Protein AF-G0S841-F1 (afdb_monomer)

Secondary structure (DSSP, 8-state):
-BTTSEEEEEEE-S--TT-EEEEEEEES-SS--TT---EEEEEEESS-S-TT-SS---S-TTPEEEEEEEEE--TTSPPEEEEEEEEEEESSSS---EEEEEEEEEBSS---HHHHHTSPBPP--SSGGGTT-BPPTTPEE--SS--S-EEE--STT--EE--B-SS--SSPPPP---------------PPPPP-----

Solvent-accessible surface area (backbone atoms only — not comparable to full-atom values): 11547 Å² total; per-residue (Å²): 85,52,44,67,41,70,36,47,48,67,51,66,36,16,89,34,29,34,5,4,15,30,39,38,24,37,25,68,48,75,82,69,55,99,81,54,70,38,25,33,53,27,22,34,32,24,26,31,74,27,67,86,37,92,38,56,57,74,85,50,67,77,36,69,45,89,45,70,44,78,45,45,46,63,57,49,35,58,54,43,64,28,28,39,33,44,34,37,40,44,10,44,70,71,68,46,63,47,76,50,76,44,82,44,47,35,40,73,72,64,47,34,72,67,53,50,68,70,35,33,65,55,88,52,39,49,44,86,86,17,72,61,21,32,68,59,72,66,26,18,42,46,62,71,61,43,55,96,36,70,49,71,52,80,59,95,89,58,43,78,37,67,62,53,47,81,56,81,78,95,66,83,77,77,92,79,86,90,87,85,83,90,84,88,75,70,81,62,81,87,74,84,81,79,82,81,82,78,84,129

Foldseek 3Di:
DEAPAKAKDWDFAFFCQQPAKKFKWKFADVVDDPPTWTFTQEIEFAQPPHRGDPGTHDDDGGHTRPDMDITGHHPQADWAKMKIKMWGQHQADQGDIDIDIDIDTYDDDHHDPVVRVPGDTDQDEPDPVNQQWTDDHNAHEDEQRRGDHYHYRDDPSHHHDHIDHPDDDPDHDDDDDDDDDDDDDDYDDDDDDDDDDDDD

Structure (mmCIF, N/CA/C/O backbone):
da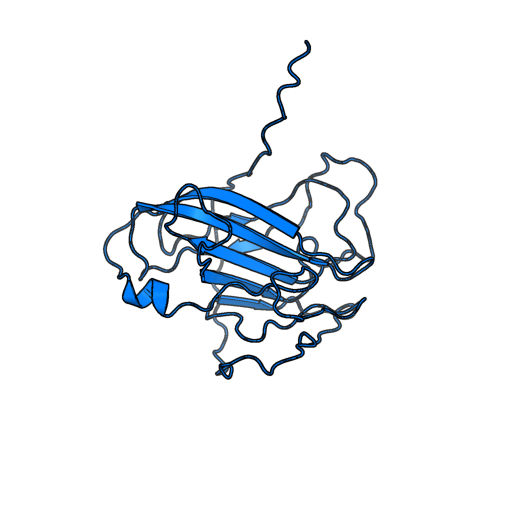ta_AF-G0S841-F1
#
_entry.id   AF-G0S841-F1
#
loop_
_atom_site.group_PDB
_atom_site.id
_atom_site.type_symbol
_atom_site.label_atom_id
_atom_site.label_alt_id
_atom_site.label_comp_id
_atom_site.label_asym_id
_atom_site.label_entity_id
_atom_site.label_seq_id
_atom_site.pdbx_PDB_ins_code
_atom_site.Cartn_x
_atom_site.Cartn_y
_atom_site.Cartn_z
_atom_site.occupancy
_atom_site.B_iso_or_equiv
_atom_site.auth_seq_id
_atom_site.auth_comp_id
_atom_site.auth_asym_id
_atom_site.auth_atom_id
_atom_site.pdbx_PDB_model_num
ATOM 1 N N . MET A 1 1 ? -16.468 8.598 3.953 1.00 95.81 1 MET A N 1
ATOM 2 C CA . MET A 1 1 ? -16.178 7.300 3.289 1.00 95.81 1 MET A CA 1
ATOM 3 C C . MET A 1 1 ? -16.983 6.216 3.978 1.00 95.81 1 MET A C 1
ATOM 5 O O . MET A 1 1 ? -16.705 5.878 5.125 1.00 95.81 1 MET A O 1
ATOM 9 N N . GLN A 1 2 ? -17.984 5.679 3.282 1.00 97.81 2 GLN A N 1
ATOM 10 C CA . GLN A 1 2 ? -18.893 4.680 3.837 1.00 97.81 2 GLN A CA 1
ATOM 11 C C . GLN A 1 2 ? -18.209 3.312 3.974 1.00 97.81 2 GLN A C 1
ATOM 13 O O . GLN A 1 2 ? -17.673 2.772 3.001 1.00 97.81 2 GLN A O 1
ATOM 18 N N . LYS A 1 3 ? -18.277 2.719 5.171 1.00 97.88 3 LYS A N 1
ATOM 19 C CA . LYS A 1 3 ? -17.830 1.339 5.424 1.00 97.88 3 LYS A CA 1
ATOM 20 C C . LYS A 1 3 ? -18.468 0.334 4.459 1.00 97.88 3 LYS A C 1
ATOM 22 O O . LYS A 1 3 ? -19.635 0.463 4.092 1.00 97.88 3 LYS A O 1
ATOM 27 N N . GLY A 1 4 ? -17.699 -0.672 4.045 1.00 96.81 4 GLY A N 1
ATOM 28 C CA . GLY A 1 4 ? -18.122 -1.756 3.148 1.00 96.81 4 GLY A CA 1
ATOM 29 C C . GLY A 1 4 ? -18.389 -1.343 1.697 1.00 96.81 4 GLY A C 1
ATOM 30 O O . GLY A 1 4 ? -18.570 -2.209 0.840 1.00 96.81 4 GLY A O 1
ATOM 31 N N . THR A 1 5 ? -18.383 -0.042 1.397 1.00 97.81 5 THR A N 1
ATOM 32 C CA . THR A 1 5 ? -18.648 0.469 0.051 1.00 97.81 5 THR A CA 1
ATOM 33 C C . THR A 1 5 ? -17.341 0.583 -0.733 1.00 97.81 5 THR A C 1
ATOM 35 O O . THR A 1 5 ? -16.384 1.159 -0.207 1.00 97.81 5 THR A O 1
ATOM 38 N N . PRO A 1 6 ? -17.297 0.081 -1.980 1.00 97.81 6 PRO A N 1
ATOM 39 C CA . PRO A 1 6 ? -16.198 0.310 -2.913 1.00 97.81 6 PRO A CA 1
ATOM 40 C C . PRO A 1 6 ? -15.733 1.766 -2.981 1.00 97.81 6 PRO A C 1
ATOM 42 O O . PRO A 1 6 ? -16.546 2.672 -3.162 1.00 97.81 6 PRO A O 1
ATOM 45 N N . GLN A 1 7 ? -14.428 1.981 -2.855 1.00 97.69 7 GLN A N 1
ATOM 46 C CA . GLN A 1 7 ? -13.750 3.257 -3.062 1.00 97.69 7 GLN A CA 1
ATOM 47 C C . GLN A 1 7 ? -12.731 3.096 -4.187 1.00 97.69 7 GLN A C 1
ATOM 49 O O . GLN A 1 7 ? -12.014 2.097 -4.231 1.00 97.69 7 GLN A O 1
ATOM 54 N N . ILE A 1 8 ? -12.644 4.093 -5.067 1.00 97.31 8 ILE A N 1
ATOM 55 C CA . ILE A 1 8 ? -11.704 4.082 -6.190 1.00 97.31 8 ILE A CA 1
ATOM 56 C C . ILE A 1 8 ? -10.387 4.745 -5.789 1.00 97.31 8 ILE A C 1
ATOM 58 O O . ILE A 1 8 ? -10.364 5.878 -5.304 1.00 97.31 8 ILE A O 1
ATOM 62 N N . LEU A 1 9 ? -9.289 4.041 -6.040 1.00 96.75 9 LEU A N 1
ATOM 63 C CA . LEU A 1 9 ? -7.923 4.533 -5.977 1.00 96.75 9 LEU A CA 1
ATOM 64 C C . LEU A 1 9 ? -7.407 4.731 -7.408 1.00 96.75 9 LEU A C 1
ATOM 66 O O . LEU A 1 9 ? -7.312 3.778 -8.180 1.00 96.75 9 LEU A O 1
ATOM 70 N N . ALA A 1 10 ? -7.069 5.974 -7.746 1.00 95.62 10 ALA A N 1
ATOM 71 C CA . ALA A 1 10 ? -6.608 6.374 -9.071 1.00 95.62 10 ALA A CA 1
ATOM 72 C C . ALA A 1 10 ? -5.415 7.331 -8.968 1.00 95.62 10 ALA A C 1
ATOM 74 O O . ALA A 1 10 ? -5.258 8.050 -7.975 1.00 95.62 10 ALA A O 1
ATOM 75 N N . PHE A 1 11 ? -4.589 7.361 -10.015 1.00 94.75 11 PHE A N 1
ATOM 76 C CA . PHE A 1 11 ? -3.314 8.075 -10.014 1.00 94.75 11 PHE A CA 1
ATOM 77 C C . PHE A 1 11 ? -3.176 9.013 -11.213 1.00 94.75 11 PHE A C 1
ATOM 79 O O . PHE A 1 11 ? -3.675 8.751 -12.305 1.00 94.75 11 PHE A O 1
ATOM 86 N N . THR A 1 12 ? -2.431 10.096 -11.014 1.00 93.38 12 THR A N 1
ATOM 87 C CA . THR A 1 12 ? -1.964 10.982 -12.085 1.00 93.38 12 THR A CA 1
ATOM 88 C C . THR A 1 12 ? -0.445 11.040 -12.061 1.00 93.38 12 THR A C 1
ATOM 90 O O . THR A 1 12 ? 0.142 11.101 -10.980 1.00 93.38 12 THR A O 1
ATOM 93 N N . GLY A 1 13 ? 0.178 11.067 -13.233 1.00 90.19 13 GLY A N 1
ATOM 94 C CA . GLY A 1 13 ? 1.627 11.076 -13.397 1.00 90.19 13 GLY A CA 1
ATOM 95 C C . GLY A 1 13 ? 2.125 9.910 -14.244 1.00 90.19 13 GLY A C 1
ATOM 96 O O . GLY A 1 13 ? 1.381 8.997 -14.593 1.00 90.19 13 GLY A O 1
ATOM 97 N N . THR A 1 14 ? 3.409 9.958 -14.589 1.00 89.12 14 THR A N 1
ATOM 98 C CA . THR A 1 14 ? 4.009 9.043 -15.576 1.00 89.12 14 THR A CA 1
ATOM 99 C C . THR A 1 14 ? 5.051 8.107 -14.990 1.00 89.12 14 THR A C 1
ATOM 101 O O . THR A 1 14 ? 5.312 7.044 -15.554 1.00 89.12 14 THR A O 1
ATOM 104 N N . ALA A 1 15 ? 5.654 8.472 -13.860 1.00 92.81 15 ALA A N 1
ATOM 105 C CA . ALA A 1 15 ? 6.685 7.684 -13.203 1.00 92.81 15 ALA A CA 1
ATOM 106 C C . ALA A 1 15 ? 6.064 6.506 -12.438 1.00 92.81 15 ALA A C 1
ATOM 108 O O . ALA A 1 15 ? 5.920 6.549 -11.221 1.00 92.81 15 ALA A O 1
ATOM 109 N N . VAL A 1 16 ? 5.656 5.464 -13.166 1.00 95.44 16 VAL A N 1
ATOM 110 C CA . VAL A 1 16 ? 5.042 4.255 -12.592 1.00 95.44 16 VAL A CA 1
ATOM 111 C C . VAL A 1 16 ? 6.042 3.126 -12.382 1.00 95.44 16 VAL A C 1
ATOM 113 O O . VAL A 1 16 ? 5.659 2.095 -11.853 1.00 95.44 16 VAL A O 1
ATOM 116 N N . HIS A 1 17 ? 7.299 3.281 -12.813 1.00 95.81 17 HIS A N 1
ATOM 117 C CA . HIS A 1 17 ? 8.401 2.353 -12.533 1.00 95.81 17 HIS A CA 1
ATOM 118 C C . HIS A 1 17 ? 8.091 0.873 -12.841 1.00 95.81 17 HIS A C 1
ATOM 120 O O . HIS A 1 17 ? 8.521 -0.031 -12.124 1.00 95.81 17 HIS A O 1
ATOM 126 N N . GLY A 1 18 ? 7.342 0.623 -13.922 1.00 95.06 18 GLY A N 1
ATOM 127 C CA . GLY A 1 18 ? 6.905 -0.722 -14.311 1.00 95.06 18 GLY A CA 1
ATOM 128 C C . GLY A 1 18 ? 5.908 -1.375 -13.340 1.00 95.06 18 GLY A C 1
ATOM 129 O O . GLY A 1 18 ? 5.773 -2.597 -13.318 1.00 95.06 18 GLY A O 1
ATOM 130 N N . GLY A 1 19 ? 5.256 -0.575 -12.498 1.00 96.44 19 GLY A N 1
ATOM 131 C CA . GLY A 1 19 ? 4.398 -1.022 -11.411 1.00 96.44 19 GLY A CA 1
ATOM 132 C C . GLY A 1 19 ? 5.185 -1.323 -10.134 1.00 96.44 19 GLY A C 1
ATOM 133 O O . GLY A 1 19 ? 6.071 -0.574 -9.715 1.00 96.44 19 GLY A O 1
ATOM 134 N N . GLY A 1 20 ? 4.837 -2.426 -9.484 1.00 97.81 20 GLY A N 1
ATOM 135 C CA . GLY A 1 20 ? 5.260 -2.754 -8.129 1.00 97.81 20 GLY A CA 1
ATOM 136 C C . GLY A 1 20 ? 4.062 -3.144 -7.280 1.00 97.81 20 GLY A C 1
ATOM 137 O O . GLY A 1 20 ? 3.051 -3.620 -7.794 1.00 97.81 20 GLY A O 1
ATOM 138 N N . SER A 1 21 ? 4.180 -2.987 -5.966 1.00 98.69 21 SER A N 1
ATOM 139 C CA . SER A 1 21 ? 3.126 -3.372 -5.018 1.00 98.69 21 SER A CA 1
ATOM 140 C C . SER A 1 21 ? 2.789 -2.225 -4.084 1.00 98.69 21 SER A C 1
ATOM 142 O O . SER A 1 21 ? 3.670 -1.440 -3.724 1.00 98.69 21 SER A O 1
ATOM 144 N N . CYS A 1 22 ? 1.513 -2.116 -3.731 1.00 98.69 22 CYS A N 1
ATOM 145 C CA . CYS A 1 22 ? 0.985 -1.031 -2.921 1.00 98.69 22 CYS A CA 1
ATOM 146 C C . CYS A 1 22 ? 0.200 -1.542 -1.717 1.00 98.69 22 CYS A C 1
ATOM 148 O O . CYS A 1 22 ? -0.392 -2.620 -1.768 1.00 98.69 22 CYS A O 1
ATOM 150 N N . GLN A 1 23 ? 0.107 -0.716 -0.677 1.00 98.88 23 GLN A N 1
ATOM 151 C CA . GLN A 1 23 ? -0.883 -0.885 0.383 1.00 98.88 23 GLN A CA 1
ATOM 152 C C . GLN A 1 23 ? -1.736 0.371 0.513 1.00 98.88 23 GLN A C 1
ATOM 154 O O . GLN A 1 23 ? -1.273 1.495 0.311 1.00 98.88 23 GLN A O 1
ATOM 159 N N . VAL A 1 24 ? -2.996 0.156 0.873 1.00 98.88 24 VAL A N 1
ATOM 160 C CA . VAL A 1 24 ? -3.866 1.175 1.442 1.00 98.88 24 VAL A CA 1
ATOM 161 C C . VAL A 1 24 ? -3.969 0.880 2.928 1.00 98.88 24 VAL A C 1
ATOM 163 O O . VAL A 1 24 ? -4.403 -0.201 3.334 1.00 98.88 24 VAL A O 1
ATOM 166 N N . SER A 1 25 ? -3.573 1.857 3.730 1.00 98.88 25 SER A N 1
ATOM 167 C CA . SER A 1 25 ? -3.546 1.761 5.184 1.00 98.88 25 SER A CA 1
ATOM 168 C C . SER A 1 25 ? -4.256 2.951 5.809 1.00 98.88 25 SER A C 1
ATOM 170 O O . SER A 1 25 ? -4.386 4.003 5.186 1.00 98.88 25 SER A O 1
ATOM 172 N N . ILE A 1 26 ? -4.693 2.813 7.053 1.00 98.56 26 ILE A N 1
ATOM 173 C CA . ILE A 1 26 ? -5.356 3.887 7.794 1.00 98.56 26 ILE A CA 1
ATOM 174 C C . ILE A 1 26 ? -4.750 4.078 9.182 1.00 98.56 26 ILE A C 1
ATOM 176 O O . ILE A 1 26 ? -4.205 3.154 9.776 1.00 98.56 26 ILE A O 1
ATOM 180 N N . THR A 1 27 ? -4.887 5.279 9.724 1.00 98.62 27 THR A N 1
ATOM 181 C CA . THR A 1 27 ? -4.656 5.573 11.139 1.00 98.62 27 THR A CA 1
ATOM 182 C C . THR A 1 27 ? -5.710 6.558 11.627 1.00 98.62 27 THR A C 1
ATOM 184 O O . THR A 1 27 ? -6.141 7.420 10.862 1.00 98.62 27 THR A O 1
ATOM 187 N N . TYR A 1 28 ? -6.134 6.447 12.885 1.00 98.12 28 TYR A N 1
ATOM 188 C CA . TYR A 1 28 ? -7.013 7.447 13.504 1.00 98.12 28 TYR A CA 1
ATOM 189 C C . TYR A 1 28 ? -6.233 8.653 14.053 1.00 98.12 28 TYR A C 1
ATOM 191 O O . TYR A 1 28 ? -6.842 9.645 14.449 1.00 98.12 28 TYR A O 1
ATOM 199 N N . ASP A 1 29 ? -4.894 8.621 14.009 1.00 97.44 29 ASP A N 1
ATOM 200 C CA . ASP A 1 29 ? -4.070 9.796 14.285 1.00 97.44 29 ASP A CA 1
ATOM 201 C C . ASP A 1 29 ? -4.278 10.849 13.186 1.00 97.44 29 ASP A C 1
ATOM 203 O O . ASP A 1 29 ? -4.001 10.628 12.000 1.00 97.44 29 ASP A O 1
ATOM 207 N N . ASN A 1 30 ? -4.777 12.020 13.580 1.00 91.25 30 ASN A N 1
ATOM 208 C CA . ASN A 1 30 ? -5.090 13.098 12.653 1.00 91.25 30 ASN A CA 1
ATOM 209 C C . ASN A 1 30 ? -4.713 14.471 13.250 1.00 91.25 30 ASN A C 1
ATOM 211 O O . ASN A 1 30 ? -5.435 14.969 14.117 1.00 91.25 30 ASN A O 1
ATOM 215 N N . PRO A 1 31 ? -3.611 15.108 12.797 1.00 93.69 31 PRO A N 1
ATOM 216 C CA . PRO A 1 31 ? -2.683 14.637 11.761 1.00 93.69 31 PRO A CA 1
ATOM 217 C C . PRO A 1 31 ? -1.769 13.492 12.248 1.00 93.69 31 PRO A C 1
ATOM 219 O O . PRO A 1 31 ? -1.453 13.433 13.438 1.00 93.69 31 PRO A O 1
ATOM 222 N N . PRO A 1 32 ? -1.292 12.612 11.346 1.00 96.62 32 PRO A N 1
ATOM 223 C CA . PRO A 1 32 ? -0.368 11.544 11.707 1.00 96.62 32 PRO A CA 1
ATOM 224 C C . PRO A 1 32 ? 1.036 12.084 12.003 1.00 96.62 32 PRO A C 1
ATOM 226 O O . PRO A 1 32 ? 1.453 13.135 11.510 1.00 96.62 32 PRO A O 1
ATOM 229 N N . THR A 1 33 ? 1.797 11.313 12.770 1.00 95.62 33 THR A N 1
ATOM 230 C CA . THR A 1 33 ? 3.185 11.584 13.159 1.00 95.62 33 THR A CA 1
ATOM 231 C C . THR A 1 33 ? 4.105 10.445 12.712 1.00 95.62 33 THR A C 1
ATOM 233 O O . THR A 1 33 ? 3.646 9.395 12.268 1.00 95.62 33 THR A O 1
ATOM 236 N N . ALA A 1 34 ? 5.422 10.612 12.869 1.00 91.06 34 ALA A N 1
ATOM 237 C CA . ALA A 1 34 ? 6.396 9.562 12.550 1.00 91.06 34 ALA A CA 1
ATOM 238 C C . ALA A 1 34 ? 6.243 8.286 13.407 1.00 91.06 34 ALA A C 1
ATOM 240 O O . ALA A 1 34 ? 6.790 7.246 13.053 1.00 91.06 34 ALA A O 1
ATOM 241 N N . THR A 1 35 ? 5.524 8.364 14.530 1.00 92.94 35 THR A N 1
ATOM 242 C CA . THR A 1 35 ? 5.240 7.229 15.422 1.00 92.94 35 THR A CA 1
ATOM 243 C C . THR A 1 35 ? 3.836 6.663 15.244 1.00 92.94 35 THR A C 1
ATOM 245 O O . THR A 1 35 ? 3.509 5.661 15.881 1.00 92.94 35 THR A O 1
ATOM 248 N N . SER A 1 36 ? 3.006 7.290 14.405 1.00 96.50 36 SER A N 1
ATOM 249 C CA . SER A 1 36 ? 1.649 6.828 14.139 1.00 96.50 36 SER A CA 1
ATOM 250 C C . SER A 1 36 ? 1.660 5.433 13.538 1.00 96.50 36 SER A C 1
ATOM 252 O O . SER A 1 36 ? 2.469 5.107 12.666 1.00 96.50 36 SER A O 1
ATOM 254 N N . LYS A 1 37 ? 0.734 4.603 14.010 1.00 96.12 37 LYS A N 1
ATOM 255 C CA . LYS A 1 37 ? 0.551 3.248 13.502 1.00 96.12 37 LYS A CA 1
ATOM 256 C C . LYS A 1 37 ? -0.488 3.273 12.397 1.00 96.12 37 LYS A C 1
ATOM 258 O O . LYS A 1 37 ? -1.647 3.615 12.628 1.00 96.12 37 LYS A O 1
ATOM 263 N N . PHE A 1 38 ? -0.028 2.949 11.195 1.00 98.56 38 PHE A N 1
ATOM 264 C CA . PHE A 1 38 ? -0.874 2.744 10.032 1.00 98.56 38 PHE A CA 1
ATOM 265 C C . PHE A 1 38 ? -1.195 1.262 9.916 1.00 98.56 38 PHE A C 1
ATOM 267 O O . PHE A 1 38 ? -0.294 0.429 9.994 1.00 98.56 38 PHE A O 1
ATOM 274 N N . LYS A 1 39 ? -2.473 0.958 9.724 1.00 98.75 39 LYS A N 1
ATOM 275 C CA . LYS A 1 39 ? -3.022 -0.390 9.665 1.00 98.75 39 LYS A CA 1
ATOM 276 C C . LYS A 1 39 ? -3.529 -0.710 8.268 1.00 98.75 39 LYS A C 1
ATOM 278 O O . LYS A 1 39 ? -4.274 0.090 7.702 1.00 98.75 39 LYS A O 1
ATOM 283 N N . VAL A 1 40 ? -3.119 -1.845 7.712 1.00 98.88 40 VAL A N 1
ATOM 284 C CA . VAL A 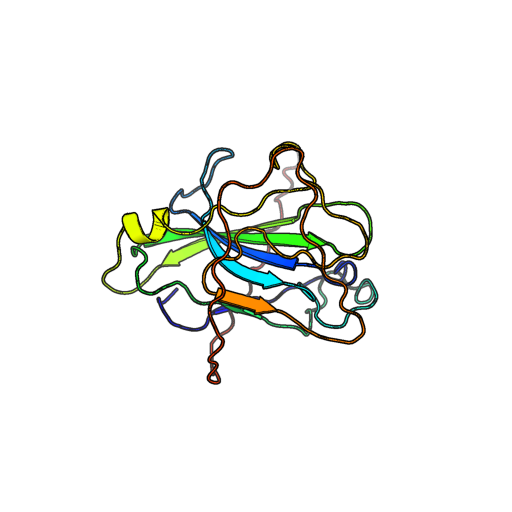1 40 ? -3.427 -2.248 6.332 1.00 98.88 40 VAL A CA 1
ATOM 285 C C . VAL A 1 40 ? -4.900 -2.618 6.210 1.00 98.88 40 VAL A C 1
ATOM 287 O O . VAL A 1 40 ? -5.396 -3.460 6.954 1.00 98.88 40 VAL A O 1
ATOM 290 N N . ILE A 1 41 ? -5.589 -2.027 5.234 1.00 98.81 41 ILE A N 1
ATOM 291 C CA . ILE A 1 41 ? -6.971 -2.390 4.878 1.00 98.81 41 ILE A CA 1
ATOM 292 C C . ILE A 1 41 ? -7.086 -3.007 3.485 1.00 98.81 41 ILE A C 1
ATOM 294 O O . ILE A 1 41 ? -8.090 -3.654 3.194 1.00 98.81 41 ILE A O 1
ATOM 298 N N . HIS A 1 42 ? -6.084 -2.813 2.623 1.00 98.88 42 HIS A N 1
ATOM 299 C CA . HIS A 1 42 ? -6.024 -3.433 1.305 1.00 98.88 42 HIS A CA 1
ATOM 300 C C . HIS A 1 42 ? -4.581 -3.500 0.796 1.00 98.88 42 HIS A C 1
ATOM 302 O O . HIS A 1 42 ? -3.837 -2.526 0.917 1.00 98.88 42 HIS A O 1
ATOM 308 N N . SER A 1 43 ? -4.198 -4.623 0.193 1.00 98.88 43 SER A N 1
ATOM 309 C CA . SER A 1 43 ? -2.895 -4.809 -0.451 1.00 98.88 43 SER A CA 1
ATOM 310 C C . SER A 1 43 ? -3.072 -5.116 -1.936 1.00 98.88 43 SER A C 1
ATOM 312 O O . SER A 1 43 ? -3.838 -6.004 -2.297 1.00 98.88 43 SER A O 1
ATOM 314 N N . ILE A 1 44 ? -2.316 -4.427 -2.790 1.00 98.75 44 ILE A N 1
ATOM 315 C CA . ILE A 1 44 ? -2.244 -4.690 -4.231 1.00 98.75 44 ILE A CA 1
ATOM 316 C C . ILE A 1 44 ? -0.849 -5.239 -4.523 1.00 98.75 44 ILE A C 1
ATOM 318 O O . ILE A 1 44 ? 0.142 -4.507 -4.481 1.00 98.75 44 ILE A O 1
ATOM 322 N N . GLN A 1 45 ? -0.762 -6.538 -4.782 1.00 98.56 45 GLN A N 1
ATOM 323 C CA . GLN A 1 45 ? 0.489 -7.240 -5.042 1.00 98.56 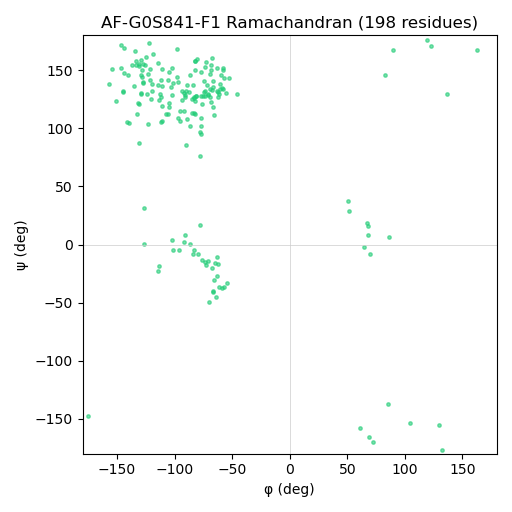45 GLN A CA 1
ATOM 324 C C . GLN A 1 45 ? 0.699 -7.373 -6.545 1.00 98.56 45 GLN A C 1
ATOM 326 O O . GLN A 1 45 ? 0.033 -8.154 -7.229 1.00 98.56 45 GLN A O 1
ATOM 331 N N . GLY A 1 46 ? 1.671 -6.614 -7.034 1.00 97.44 46 GLY A N 1
ATOM 332 C CA . GLY A 1 46 ? 2.016 -6.509 -8.440 1.00 97.44 46 GLY A CA 1
ATOM 333 C C . GLY A 1 46 ? 1.140 -5.535 -9.215 1.00 97.44 46 GLY A C 1
ATOM 334 O O . GLY A 1 46 ? -0.053 -5.390 -8.977 1.00 97.44 46 GLY A O 1
ATOM 335 N N . GLY A 1 47 ? 1.753 -4.867 -10.194 1.00 95.88 47 GLY A N 1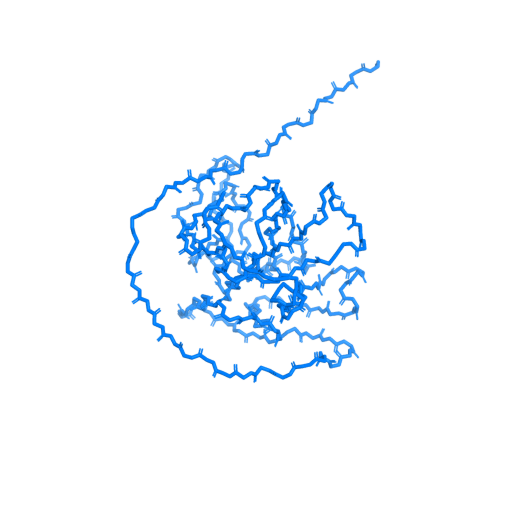
ATOM 336 C CA . GLY A 1 47 ? 1.024 -3.998 -11.116 1.00 95.88 47 GLY A CA 1
ATOM 337 C C . GLY A 1 47 ? 0.420 -2.732 -10.517 1.00 95.88 47 GLY A C 1
ATOM 338 O O . GLY A 1 47 ? -0.405 -2.136 -11.180 1.00 95.88 47 GLY A O 1
ATOM 339 N N . CYS A 1 48 ? 0.811 -2.285 -9.327 1.00 97.44 48 CYS A N 1
ATOM 340 C CA . CYS A 1 48 ? 0.421 -0.966 -8.828 1.00 97.44 48 CYS A CA 1
ATOM 341 C C . CYS A 1 48 ? 1.601 0.018 -8.961 1.00 97.44 48 CYS A C 1
ATOM 343 O O . CYS A 1 48 ? 2.728 -0.370 -8.649 1.00 97.44 48 CYS A O 1
ATOM 345 N N . PRO A 1 49 ? 1.398 1.265 -9.439 1.00 96.56 49 PRO A N 1
ATOM 346 C CA . PRO A 1 49 ? 0.125 1.885 -9.822 1.00 96.56 49 PRO A CA 1
ATOM 347 C C . PRO A 1 49 ? -0.315 1.611 -11.270 1.00 96.56 49 PRO A C 1
ATOM 349 O O . PRO A 1 49 ? -1.369 2.099 -11.664 1.00 96.56 49 PRO A O 1
ATOM 352 N N . ALA A 1 50 ? 0.436 0.857 -12.077 1.00 95.50 50 ALA A N 1
ATOM 353 C CA . ALA A 1 50 ? 0.052 0.514 -13.453 1.00 95.50 50 ALA A CA 1
ATOM 354 C C . ALA A 1 50 ? 0.223 -0.989 -13.721 1.00 95.50 50 ALA A C 1
ATOM 356 O O . ALA A 1 50 ? 1.330 -1.525 -13.584 1.00 95.50 50 ALA A O 1
ATOM 357 N N . ARG A 1 51 ? -0.861 -1.673 -14.113 1.00 93.94 51 ARG A N 1
ATOM 358 C CA . ARG A 1 51 ? -0.948 -3.141 -14.137 1.00 93.94 51 ARG A CA 1
ATOM 359 C C . ARG A 1 51 ? -0.025 -3.757 -15.168 1.00 93.94 51 ARG A C 1
ATOM 361 O O . ARG A 1 51 ? 0.617 -4.761 -14.870 1.00 93.94 51 ARG A O 1
ATOM 368 N N . ASN A 1 52 ? 0.077 -3.138 -16.340 1.00 89.50 52 ASN A N 1
ATOM 369 C CA . ASN A 1 52 ? 0.773 -3.697 -17.502 1.00 89.50 52 ASN A CA 1
ATOM 370 C C . ASN A 1 52 ? 1.831 -2.741 -18.075 1.00 89.50 52 ASN A C 1
ATOM 372 O O . ASN A 1 52 ? 2.071 -2.705 -19.281 1.00 89.50 52 ASN A O 1
ATOM 376 N N . ALA A 1 53 ? 2.451 -1.924 -17.221 1.00 92.06 53 ALA A N 1
ATOM 377 C CA . ALA A 1 53 ? 3.493 -1.003 -17.651 1.00 92.06 53 ALA A CA 1
ATOM 378 C C . ALA A 1 53 ? 4.866 -1.696 -17.690 1.00 92.06 53 ALA A C 1
ATOM 380 O O . ALA A 1 53 ? 5.335 -2.208 -16.679 1.00 92.06 53 ALA A O 1
ATOM 381 N N . ALA A 1 54 ? 5.558 -1.642 -18.832 1.00 91.06 54 ALA A N 1
ATOM 382 C CA . ALA A 1 54 ? 6.952 -2.095 -18.943 1.00 91.06 54 ALA A CA 1
ATOM 383 C C . ALA A 1 54 ? 7.966 -1.095 -18.338 1.00 91.06 54 ALA A C 1
ATOM 385 O O . ALA A 1 54 ? 9.140 -1.410 -18.154 1.00 91.06 54 ALA A O 1
ATOM 386 N N . GLY A 1 55 ? 7.521 0.130 -18.052 1.00 90.88 55 GLY A N 1
ATOM 387 C CA . GLY A 1 55 ? 8.329 1.252 -17.582 1.00 90.88 55 GLY A CA 1
ATOM 388 C C . GLY A 1 55 ? 7.434 2.445 -17.251 1.00 90.88 55 GLY A C 1
ATOM 389 O O . GLY A 1 55 ? 6.300 2.255 -16.828 1.00 90.88 55 GLY A O 1
ATOM 390 N N . ASN A 1 56 ? 7.922 3.670 -17.440 1.00 94.25 56 ASN A N 1
ATOM 391 C CA . ASN A 1 56 ? 7.129 4.88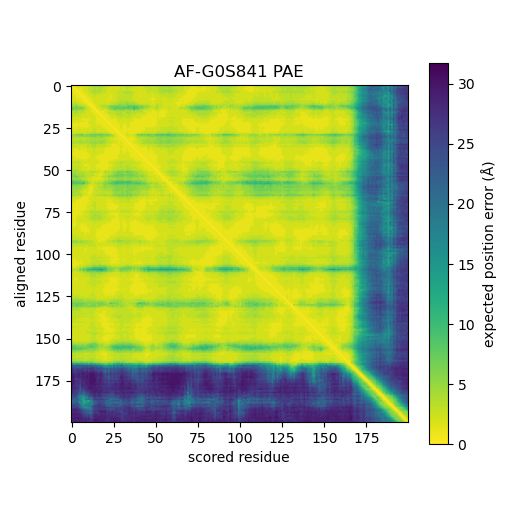2 -17.204 1.00 94.25 56 ASN A CA 1
ATOM 392 C C . ASN A 1 56 ? 6.133 5.157 -18.348 1.00 94.25 56 ASN A C 1
ATOM 394 O O . ASN A 1 56 ? 6.401 4.844 -19.508 1.00 94.25 56 ASN A O 1
ATOM 398 N N . LEU A 1 57 ? 4.986 5.758 -18.021 1.00 90.75 57 LEU A N 1
ATOM 399 C CA . LEU A 1 57 ? 3.888 6.037 -18.949 1.00 90.75 57 LEU A CA 1
ATOM 400 C C . LEU A 1 57 ? 4.046 7.413 -19.607 1.00 90.75 57 LEU A C 1
ATOM 402 O O . LEU A 1 57 ? 3.479 8.395 -19.143 1.00 90.75 57 LEU A O 1
ATOM 406 N N . GLY A 1 58 ? 4.799 7.505 -20.703 1.00 90.25 58 GLY A N 1
ATOM 407 C CA . GLY A 1 58 ? 4.975 8.773 -21.424 1.00 90.25 58 GLY A CA 1
ATOM 408 C C . GLY A 1 58 ? 5.631 9.879 -20.577 1.00 90.25 58 GLY A C 1
ATOM 409 O O . GLY A 1 58 ? 6.337 9.597 -19.611 1.00 90.25 58 GLY A O 1
ATOM 410 N N . ASN A 1 59 ? 5.416 11.147 -20.958 1.00 91.81 59 ASN A N 1
ATOM 411 C CA . ASN A 1 59 ? 6.165 12.297 -20.418 1.00 91.81 59 ASN A CA 1
ATOM 412 C C . ASN A 1 59 ? 5.299 13.443 -19.850 1.00 91.81 59 ASN A C 1
ATOM 414 O O . ASN A 1 59 ? 5.861 14.444 -19.411 1.00 91.81 59 ASN A O 1
ATOM 418 N N . ASP A 1 60 ? 3.965 13.342 -19.862 1.00 92.56 60 ASP A N 1
ATOM 419 C CA . ASP A 1 60 ? 3.090 14.376 -19.282 1.00 92.56 60 ASP A CA 1
ATOM 420 C C . ASP A 1 60 ? 2.820 14.100 -17.793 1.00 92.56 60 ASP A C 1
ATOM 422 O O . ASP A 1 60 ? 2.033 13.208 -17.484 1.00 92.56 60 ASP A O 1
ATOM 426 N N . PRO A 1 61 ? 3.383 14.880 -16.853 1.00 88.94 61 PRO A N 1
ATOM 427 C CA . PRO A 1 61 ? 3.209 14.645 -15.420 1.00 88.94 61 PRO A CA 1
ATOM 428 C C . PRO A 1 61 ? 1.757 14.778 -14.929 1.00 88.94 61 PRO A C 1
ATOM 430 O O . PRO A 1 61 ? 1.482 14.423 -13.786 1.00 88.94 61 PRO A O 1
ATOM 433 N N . ASN A 1 62 ? 0.836 15.286 -15.754 1.00 93.19 62 ASN A N 1
ATOM 434 C CA . ASN A 1 62 ? -0.591 15.369 -15.440 1.00 93.19 62 ASN A CA 1
ATOM 435 C C . ASN A 1 62 ? -1.423 14.277 -16.128 1.00 93.19 62 ASN A C 1
ATOM 437 O O . ASN A 1 62 ? -2.648 14.288 -15.994 1.00 93.19 62 ASN A O 1
ATOM 441 N N . ALA A 1 63 ? -0.788 13.349 -16.853 1.00 92.44 63 ALA A N 1
ATOM 442 C CA . ALA A 1 63 ? -1.478 12.238 -17.486 1.00 92.44 63 ALA A CA 1
ATOM 443 C C . ALA A 1 63 ? -2.234 11.417 -16.436 1.00 92.44 63 ALA A C 1
ATOM 445 O O . ALA A 1 63 ? -1.703 11.095 -15.370 1.00 92.44 63 ALA A O 1
ATOM 446 N N . ILE A 1 64 ? -3.482 11.084 -16.748 1.00 92.56 64 ILE A N 1
ATOM 447 C CA . ILE A 1 64 ? -4.284 10.172 -15.937 1.00 92.56 64 ILE A CA 1
ATOM 448 C C . ILE A 1 64 ? -3.768 8.761 -16.205 1.00 92.56 64 ILE A C 1
ATOM 450 O O . ILE A 1 64 ? -3.658 8.348 -17.362 1.00 92.56 64 ILE A O 1
ATOM 454 N N . ASN A 1 65 ? -3.441 8.033 -15.142 1.00 92.19 65 ASN A N 1
ATOM 455 C CA . ASN A 1 65 ? -3.145 6.617 -15.259 1.00 92.19 65 ASN A CA 1
ATOM 456 C C . ASN A 1 65 ? -4.451 5.877 -15.607 1.00 92.19 65 ASN A C 1
ATOM 458 O O . ASN A 1 65 ? -5.445 6.087 -14.911 1.00 92.19 65 ASN A O 1
ATOM 462 N N . PRO A 1 66 ? -4.487 5.058 -16.675 1.00 89.81 66 PRO A N 1
ATOM 463 C CA . PRO A 1 66 ? -5.706 4.358 -17.078 1.00 89.81 66 PRO A CA 1
ATOM 464 C C . PRO A 1 66 ? -6.151 3.280 -16.083 1.00 89.81 66 PRO A C 1
ATOM 466 O O . PRO A 1 66 ? -7.308 2.869 -16.127 1.00 89.81 66 PRO A O 1
ATOM 469 N N . ASP A 1 67 ? -5.249 2.798 -15.225 1.00 95.19 67 ASP A N 1
ATOM 470 C CA . ASP A 1 67 ? -5.577 1.797 -14.220 1.00 95.19 67 ASP A CA 1
ATOM 471 C C . ASP A 1 67 ? -6.182 2.436 -12.965 1.00 95.19 67 ASP A C 1
ATOM 473 O O . ASP A 1 67 ? -5.582 3.298 -12.317 1.00 95.19 67 ASP A O 1
ATOM 477 N N . GLU A 1 68 ? -7.349 1.923 -12.585 1.00 96.00 68 GLU A N 1
ATOM 478 C CA . GLU A 1 68 ? -8.001 2.181 -11.304 1.00 96.00 68 GLU A CA 1
ATOM 479 C C . GLU A 1 68 ? -7.989 0.913 -10.442 1.00 96.00 68 GLU A C 1
ATOM 481 O O . GLU A 1 68 ? -7.992 -0.215 -10.951 1.00 96.00 68 GLU A O 1
ATOM 486 N N . TYR A 1 69 ? -7.981 1.098 -9.127 1.00 97.06 69 TYR A N 1
ATOM 487 C CA . TYR A 1 69 ? -8.027 0.025 -8.135 1.00 97.06 69 TYR A CA 1
ATOM 488 C C . TYR A 1 69 ? -9.180 0.278 -7.182 1.00 97.06 69 TYR A C 1
ATOM 490 O O . TYR A 1 69 ? -9.581 1.423 -6.967 1.00 97.06 69 TYR A O 1
ATOM 498 N N . GLU A 1 70 ? -9.694 -0.786 -6.583 1.00 97.62 70 GLU A N 1
ATOM 499 C CA . GLU A 1 70 ? -10.776 -0.690 -5.617 1.00 97.62 70 GLU A CA 1
ATOM 500 C C . GLU A 1 70 ? -10.291 -1.118 -4.236 1.00 97.62 70 GLU A C 1
ATOM 502 O O . GLU A 1 70 ? -9.630 -2.139 -4.082 1.00 97.62 70 GLU A O 1
ATOM 507 N N . PHE A 1 71 ? -10.678 -0.368 -3.211 1.00 98.38 71 PHE A N 1
ATOM 508 C CA . PHE A 1 71 ? -10.563 -0.804 -1.825 1.00 98.38 71 PHE A CA 1
ATOM 509 C C . PHE A 1 71 ? -11.858 -0.504 -1.072 1.00 98.38 71 PHE A C 1
ATOM 511 O O . PHE A 1 71 ? -12.716 0.249 -1.530 1.00 98.38 71 PHE A O 1
ATOM 518 N N . LYS A 1 72 ? -12.014 -1.090 0.113 1.00 98.50 72 LYS A N 1
ATOM 519 C CA . LYS A 1 72 ? -13.151 -0.836 1.005 1.00 98.50 72 LYS A CA 1
ATOM 520 C C . LYS A 1 72 ? -12.628 -0.506 2.389 1.00 98.50 72 LYS A C 1
ATOM 522 O O . LYS A 1 72 ? -11.632 -1.081 2.818 1.00 98.50 72 LYS A O 1
ATOM 527 N N . ILE A 1 73 ? -13.328 0.371 3.104 1.00 98.50 73 ILE A N 1
ATOM 528 C CA . ILE A 1 73 ? -13.143 0.498 4.552 1.00 98.50 73 ILE A CA 1
ATOM 529 C C . ILE A 1 73 ? -13.855 -0.698 5.211 1.00 98.50 73 ILE A C 1
ATOM 531 O O . ILE A 1 73 ? -15.061 -0.846 4.981 1.00 98.50 73 ILE A O 1
ATOM 535 N N . PRO A 1 74 ? -13.169 -1.560 5.987 1.00 98.19 74 PRO A N 1
ATOM 536 C CA . PRO A 1 74 ? -13.815 -2.691 6.647 1.00 98.19 74 PRO A CA 1
ATOM 537 C C . PRO A 1 74 ? -14.967 -2.254 7.567 1.00 98.19 74 PRO A C 1
ATOM 539 O O . PRO A 1 74 ? -14.932 -1.191 8.191 1.00 98.19 74 PRO A O 1
ATOM 542 N N . THR A 1 75 ? -16.032 -3.055 7.613 1.00 98.00 75 THR A N 1
ATOM 543 C CA . THR A 1 75 ? -17.284 -2.706 8.312 1.00 98.00 75 THR A CA 1
ATOM 544 C C . THR A 1 75 ? -17.184 -2.752 9.830 1.00 98.00 75 THR A C 1
ATOM 546 O O . THR A 1 75 ? -18.022 -2.184 10.522 1.00 98.00 75 THR A O 1
ATOM 549 N N . ASP A 1 76 ? -16.162 -3.418 10.343 1.00 97.69 76 ASP A N 1
ATOM 550 C CA . ASP A 1 76 ? -15.856 -3.609 11.755 1.00 97.69 76 ASP A CA 1
ATOM 551 C C . ASP A 1 76 ? -14.911 -2.541 12.329 1.00 97.69 76 ASP A C 1
ATOM 553 O O . ASP A 1 76 ? -14.593 -2.578 13.520 1.00 97.69 76 ASP A O 1
ATOM 557 N N . LEU A 1 77 ? -14.508 -1.547 11.537 1.00 98.25 77 LEU A N 1
ATOM 558 C CA . LEU A 1 77 ? -13.715 -0.425 12.031 1.00 98.25 77 LEU A CA 1
ATOM 559 C C . LEU A 1 77 ? -14.569 0.665 12.685 1.00 98.25 77 LEU A C 1
ATOM 561 O O . LEU A 1 77 ? -15.711 0.869 12.270 1.00 98.25 77 LEU A O 1
ATOM 565 N N . PRO A 1 78 ? -14.040 1.411 13.671 1.00 97.94 78 PRO A N 1
ATOM 566 C CA . PRO A 1 78 ? -14.710 2.587 14.221 1.00 97.94 78 PRO A CA 1
ATOM 567 C C . PRO A 1 78 ? -15.018 3.655 13.159 1.00 97.94 78 PRO A C 1
ATOM 569 O O . PRO A 1 78 ? -14.293 3.830 12.180 1.00 97.94 78 PRO A O 1
ATOM 572 N N . SER A 1 79 ? -16.089 4.413 13.359 1.00 98.31 79 SER A N 1
ATOM 573 C CA . SER A 1 79 ? -16.350 5.626 12.568 1.00 98.31 79 SER A CA 1
ATOM 574 C C . SER A 1 79 ? -15.572 6.818 13.123 1.00 98.31 79 SER A C 1
ATOM 576 O O . SER A 1 79 ? -15.209 6.825 14.299 1.00 98.31 79 SER A O 1
ATOM 578 N N . GLY A 1 80 ? -15.346 7.838 12.296 1.00 97.62 80 GLY A N 1
ATOM 579 C CA . GLY A 1 80 ? -14.690 9.084 12.697 1.00 97.62 80 GLY A CA 1
ATOM 580 C C . GLY A 1 80 ? -13.588 9.545 11.747 1.00 97.62 80 GLY A C 1
ATOM 581 O O . GLY A 1 80 ? -13.340 8.947 10.700 1.00 97.62 80 GLY A O 1
ATOM 582 N N . ASN A 1 81 ? -12.927 10.639 12.124 1.00 98.19 81 ASN A N 1
ATOM 583 C CA . ASN A 1 81 ? -11.825 11.207 11.354 1.00 98.19 81 ASN A CA 1
ATOM 584 C C . ASN A 1 81 ? -10.608 10.278 11.372 1.00 98.19 81 ASN A C 1
ATOM 586 O O . ASN A 1 81 ? -10.177 9.836 12.434 1.00 98.19 81 ASN A O 1
ATOM 590 N N . ALA A 1 82 ? -10.027 10.047 10.201 1.00 98.31 82 ALA A N 1
ATOM 591 C CA . ALA A 1 82 ? -8.847 9.217 10.023 1.00 98.31 82 ALA A CA 1
ATOM 592 C C . ALA A 1 82 ? -7.938 9.788 8.926 1.00 98.31 82 ALA A C 1
ATOM 594 O O . ALA A 1 82 ? -8.306 10.688 8.164 1.00 98.31 82 ALA A O 1
ATOM 595 N N . THR A 1 83 ? -6.734 9.239 8.833 1.00 98.69 83 THR A N 1
ATOM 596 C CA . THR A 1 83 ? -5.818 9.462 7.721 1.00 98.69 83 THR A CA 1
ATOM 597 C C . THR A 1 83 ? -5.645 8.167 6.948 1.00 98.69 83 THR A C 1
ATOM 599 O O . THR A 1 83 ? -5.234 7.157 7.512 1.00 98.69 83 THR A O 1
ATOM 602 N N . LEU A 1 84 ? -5.923 8.212 5.649 1.00 98.69 84 LEU A N 1
ATOM 603 C CA . LEU A 1 84 ? -5.611 7.154 4.698 1.00 98.69 84 LEU A CA 1
ATOM 604 C C . LEU A 1 84 ? -4.213 7.382 4.130 1.00 98.69 84 LEU A C 1
ATOM 606 O O . LEU A 1 84 ? -3.870 8.507 3.772 1.00 98.69 84 LEU A O 1
ATOM 610 N N . ALA A 1 85 ? -3.427 6.321 4.014 1.00 98.69 85 ALA A N 1
ATOM 611 C CA . ALA A 1 85 ? -2.136 6.309 3.352 1.00 98.69 85 ALA A CA 1
ATOM 612 C C . ALA A 1 85 ? -2.152 5.308 2.199 1.00 98.69 85 ALA A C 1
ATOM 614 O O . ALA A 1 85 ? -2.439 4.130 2.397 1.00 98.69 85 ALA A O 1
ATOM 615 N N . TRP A 1 86 ? -1.804 5.781 1.007 1.00 98.75 86 TRP A N 1
ATOM 616 C CA . TRP A 1 86 ? -1.334 4.921 -0.069 1.00 98.75 86 TRP A CA 1
ATOM 617 C C . TRP A 1 86 ? 0.183 4.831 0.027 1.00 98.75 86 TRP A C 1
ATOM 619 O O . TRP A 1 86 ? 0.852 5.868 0.062 1.00 98.75 86 TRP A O 1
ATOM 629 N N . THR A 1 87 ? 0.718 3.616 0.056 1.00 98.75 87 THR A N 1
ATOM 630 C CA . THR A 1 87 ? 2.157 3.362 -0.028 1.00 98.75 87 THR A CA 1
ATOM 631 C C . THR A 1 87 ? 2.488 2.474 -1.206 1.00 98.75 87 THR A C 1
ATOM 633 O O . THR A 1 87 ? 1.671 1.655 -1.622 1.00 98.75 87 THR A O 1
ATOM 636 N N . TRP A 1 88 ? 3.691 2.640 -1.752 1.00 98.75 88 TRP A N 1
ATOM 637 C CA . TRP A 1 88 ? 4.128 1.917 -2.938 1.00 98.75 88 TRP A CA 1
ATOM 638 C C . TRP A 1 88 ? 5.620 1.587 -2.899 1.00 98.75 88 TRP A C 1
ATOM 640 O O . TRP A 1 88 ? 6.465 2.442 -2.619 1.00 98.75 88 TRP A O 1
ATOM 650 N N . LEU A 1 89 ? 5.915 0.324 -3.204 1.00 98.56 89 LEU A N 1
ATOM 651 C CA . LEU A 1 89 ? 7.245 -0.224 -3.435 1.00 98.56 89 LEU A CA 1
ATOM 652 C C . LEU A 1 89 ? 7.395 -0.493 -4.931 1.00 98.56 89 LEU A C 1
ATOM 654 O O . LEU A 1 89 ? 6.724 -1.367 -5.488 1.00 98.56 89 LEU A O 1
ATOM 658 N N . ASN A 1 90 ? 8.265 0.273 -5.580 1.00 97.81 90 ASN A N 1
ATOM 659 C CA . ASN A 1 90 ? 8.429 0.265 -7.026 1.00 97.81 90 ASN A CA 1
ATOM 660 C C . ASN A 1 90 ? 9.167 -0.979 -7.540 1.00 97.81 90 ASN A C 1
ATOM 662 O O . ASN A 1 90 ? 10.179 -1.423 -6.984 1.00 97.81 90 ASN A O 1
ATOM 666 N N . LYS A 1 91 ? 8.710 -1.502 -8.681 1.00 97.38 91 LYS A N 1
ATOM 667 C CA . LYS A 1 91 ? 9.332 -2.663 -9.326 1.00 97.38 91 LYS A CA 1
ATOM 668 C C . LYS A 1 91 ? 10.699 -2.319 -9.913 1.00 97.38 91 LYS A C 1
ATOM 670 O O . LYS A 1 91 ? 11.678 -3.006 -9.637 1.00 97.38 91 LYS A O 1
ATOM 675 N N . ILE A 1 92 ? 10.803 -1.242 -10.691 1.00 96.88 92 ILE A N 1
ATOM 676 C CA . ILE A 1 92 ? 12.010 -0.894 -11.466 1.00 96.88 92 ILE A CA 1
ATOM 677 C C . ILE A 1 92 ? 12.687 0.370 -10.922 1.00 96.88 92 ILE A C 1
ATOM 679 O O . ILE A 1 92 ? 12.018 1.342 -10.574 1.00 96.88 92 ILE A O 1
ATOM 683 N N . GLY A 1 93 ? 14.023 0.392 -10.909 1.00 95.44 93 GLY A N 1
ATOM 684 C CA . GLY A 1 93 ? 14.819 1.561 -10.535 1.00 95.44 93 GLY A CA 1
ATOM 685 C C . GLY A 1 93 ? 15.428 1.452 -9.140 1.00 95.44 93 GLY A C 1
ATOM 686 O O . GLY A 1 93 ? 15.664 0.356 -8.625 1.00 95.44 93 GLY A O 1
ATOM 687 N N . LEU A 1 94 ? 15.683 2.595 -8.504 1.00 96.25 94 LEU A N 1
ATOM 688 C CA . LEU A 1 94 ? 16.181 2.606 -7.130 1.00 96.25 94 LEU A CA 1
ATOM 689 C C . LEU A 1 94 ? 15.146 1.991 -6.188 1.00 96.25 94 LEU A C 1
ATOM 691 O O . LEU A 1 94 ? 13.955 1.981 -6.475 1.00 96.25 94 LEU A O 1
ATOM 695 N N . ARG A 1 95 ? 15.608 1.404 -5.087 1.00 97.00 95 ARG A N 1
ATOM 696 C CA . ARG A 1 95 ? 14.712 0.810 -4.095 1.00 97.00 95 ARG A CA 1
ATOM 697 C C . ARG A 1 95 ? 14.118 1.956 -3.284 1.00 97.00 95 ARG A C 1
ATOM 699 O O . ARG A 1 95 ? 14.810 2.525 -2.445 1.00 97.00 95 ARG A O 1
ATOM 706 N N . GLU A 1 96 ? 12.878 2.321 -3.584 1.00 96.81 96 GLU A N 1
ATOM 707 C CA . GLU A 1 96 ? 12.208 3.499 -3.034 1.00 96.81 96 GLU A CA 1
ATOM 708 C C . GLU A 1 96 ? 10.956 3.092 -2.246 1.00 96.81 96 GLU A C 1
ATOM 710 O O . GLU A 1 96 ? 10.484 1.954 -2.321 1.00 96.81 96 GLU A O 1
ATOM 715 N N . PHE A 1 97 ? 10.456 4.018 -1.432 1.00 98.00 97 PHE A N 1
ATOM 716 C CA . PHE A 1 97 ? 9.202 3.887 -0.699 1.00 98.00 97 PHE A CA 1
ATOM 717 C C . PHE A 1 97 ? 8.414 5.174 -0.897 1.00 98.00 97 PHE A C 1
ATOM 719 O O . PHE A 1 97 ? 8.822 6.237 -0.423 1.00 98.00 97 PHE A O 1
ATOM 726 N N . TYR A 1 98 ? 7.302 5.084 -1.614 1.00 98.12 98 TYR A N 1
ATOM 727 C CA . TYR A 1 98 ? 6.415 6.216 -1.843 1.00 98.12 98 TYR A CA 1
ATOM 728 C C . TYR A 1 98 ? 5.264 6.168 -0.853 1.00 98.12 98 TYR A C 1
ATOM 730 O O . TYR A 1 98 ? 4.776 5.092 -0.515 1.00 98.12 98 TYR A O 1
ATOM 738 N N . MET A 1 99 ? 4.824 7.340 -0.402 1.00 97.94 99 MET A N 1
ATOM 739 C CA . MET A 1 99 ? 3.681 7.476 0.490 1.00 97.94 99 MET A CA 1
ATOM 740 C C . MET A 1 99 ? 2.916 8.755 0.166 1.00 97.94 99 MET A C 1
ATOM 742 O O . MET A 1 99 ? 3.508 9.833 0.089 1.00 97.94 99 MET A O 1
ATOM 746 N N . GLN A 1 100 ? 1.598 8.647 0.025 1.00 97.50 100 GLN A N 1
ATOM 747 C CA . GLN A 1 100 ? 0.695 9.790 -0.057 1.00 97.50 100 GLN A CA 1
ATOM 748 C C . GLN A 1 100 ? -0.443 9.622 0.945 1.00 97.50 100 GLN A C 1
ATOM 750 O O . GLN A 1 100 ? -1.105 8.587 0.974 1.00 97.50 100 GLN A O 1
ATOM 755 N N . CYS A 1 101 ? -0.688 10.664 1.740 1.00 97.81 101 CYS A N 1
ATOM 756 C CA . CYS A 1 101 ? -1.735 10.672 2.755 1.00 97.81 101 CYS A CA 1
ATOM 757 C C . CYS A 1 101 ? -2.942 11.510 2.319 1.00 97.81 101 CYS A C 1
ATOM 759 O O . CYS A 1 101 ? -2.790 12.539 1.657 1.00 97.81 101 CYS A O 1
ATOM 761 N N . ALA A 1 102 ? -4.133 11.118 2.764 1.00 96.81 102 ALA A N 1
ATOM 762 C CA . ALA A 1 102 ? -5.362 11.889 2.648 1.00 96.81 102 ALA A CA 1
ATOM 763 C C . ALA A 1 102 ? -6.139 11.858 3.967 1.00 96.81 102 ALA A C 1
ATOM 765 O O . ALA A 1 102 ? -6.282 10.806 4.585 1.00 96.81 102 ALA A O 1
ATOM 766 N N . SER A 1 103 ? -6.664 13.010 4.387 1.0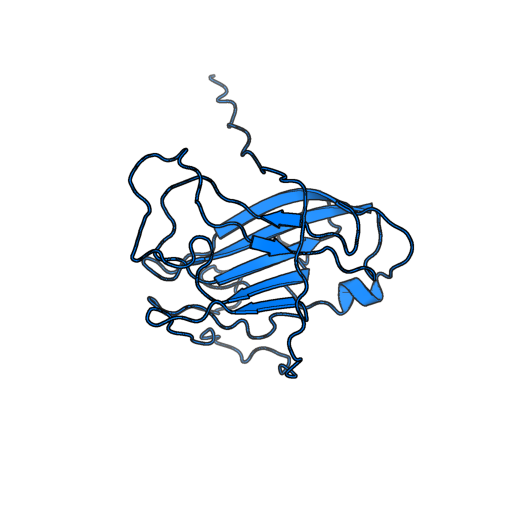0 97.38 103 SER A N 1
ATOM 767 C CA . SER A 1 103 ? -7.622 13.062 5.492 1.00 97.38 103 SER A CA 1
ATOM 768 C C . SER A 1 103 ? -8.975 12.557 4.998 1.00 97.38 103 SER A C 1
ATOM 770 O O . SER A 1 103 ? -9.437 12.969 3.931 1.00 97.38 103 SER A O 1
ATOM 772 N N . ILE A 1 104 ? -9.576 11.648 5.758 1.00 97.69 104 ILE A N 1
ATOM 773 C CA . ILE A 1 104 ? -10.857 11.020 5.454 1.00 97.69 104 ILE A CA 1
ATOM 774 C C . ILE A 1 104 ? -11.749 11.035 6.697 1.00 97.69 104 ILE A C 1
ATOM 776 O O . ILE A 1 104 ? -11.273 11.093 7.829 1.00 97.69 104 ILE A O 1
ATOM 780 N N . GLU A 1 105 ? -13.051 10.930 6.479 1.00 98.12 105 GLU A N 1
ATOM 781 C CA . GLU A 1 105 ? -14.030 10.637 7.522 1.00 98.12 105 GLU A CA 1
ATOM 782 C C . GLU A 1 105 ? -14.594 9.243 7.246 1.00 98.12 105 GLU A C 1
ATOM 784 O O . GLU A 1 105 ? -14.990 8.956 6.116 1.00 98.12 105 GLU A O 1
ATOM 789 N N . ILE A 1 106 ? -14.572 8.346 8.230 1.00 98.31 106 ILE A N 1
ATOM 790 C CA . ILE A 1 106 ? -15.147 7.001 8.128 1.00 98.31 106 ILE A CA 1
ATOM 791 C C . ILE A 1 106 ? -16.577 7.051 8.663 1.00 98.31 106 ILE A C 1
ATOM 793 O O . ILE A 1 106 ? -16.801 7.435 9.809 1.00 98.31 106 ILE A O 1
ATOM 797 N N . GLU A 1 107 ? -17.531 6.628 7.838 1.00 98.12 107 GLU A N 1
ATOM 798 C CA . GLU A 1 107 ? -18.971 6.708 8.106 1.00 98.12 107 GLU A CA 1
ATOM 799 C C . GLU A 1 107 ? -19.604 5.316 8.251 1.00 98.12 107 GLU A C 1
ATOM 801 O O . GLU A 1 107 ? -19.110 4.322 7.711 1.00 98.12 107 GLU A O 1
ATOM 806 N N . GLY A 1 108 ? -20.731 5.252 8.963 1.00 95.81 108 GLY A N 1
ATOM 807 C CA . GLY A 1 108 ? -21.470 4.025 9.277 1.00 95.81 108 GLY A CA 1
ATOM 808 C C . GLY A 1 108 ? -21.570 3.774 10.782 1.00 95.81 108 GLY A C 1
ATOM 809 O O . GLY A 1 108 ? -21.001 4.509 11.586 1.00 95.81 108 GLY A O 1
ATOM 810 N N . GLU A 1 109 ? -22.291 2.732 11.177 1.00 93.19 109 GLU A N 1
ATOM 811 C CA . GLU A 1 109 ? -22.427 2.340 12.586 1.00 93.19 109 GLU A CA 1
ATOM 812 C C . GLU A 1 109 ? -21.454 1.210 12.955 1.00 93.19 109 GLU A C 1
ATOM 814 O O . GLU A 1 109 ? -20.808 0.614 12.088 1.00 93.19 109 GLU A O 1
ATOM 819 N N . GLY A 1 110 ? -21.324 0.940 14.256 1.00 92.19 110 GLY A N 1
ATOM 820 C CA . GLY A 1 110 ? -20.546 -0.178 14.787 1.00 92.19 110 GLY A CA 1
ATOM 821 C C . GLY A 1 110 ? -19.027 -0.069 14.620 1.00 92.19 110 GLY A C 1
ATOM 822 O O . GLY A 1 110 ? -18.466 0.991 14.327 1.00 92.19 110 GLY A O 1
ATOM 823 N N . GLY A 1 111 ? -18.378 -1.213 14.826 1.00 95.62 111 GLY A N 1
ATOM 824 C CA . GLY A 1 111 ? -16.932 -1.380 14.801 1.00 95.62 111 GLY A CA 1
ATOM 825 C C . GLY A 1 111 ? -16.251 -1.174 16.152 1.00 95.62 111 GLY A C 1
ATOM 826 O O . GLY A 1 111 ? -16.868 -0.733 17.121 1.00 95.62 111 GLY A O 1
ATOM 827 N N . SER A 1 112 ? -14.979 -1.559 16.245 1.00 97.56 112 SER A N 1
ATOM 828 C CA . SER A 1 112 ? -14.248 -1.544 17.516 1.00 97.56 112 SER A CA 1
ATOM 829 C C . SER A 1 112 ? -12.769 -1.228 17.344 1.00 97.56 112 SER A C 1
ATOM 831 O O . SER A 1 112 ? -12.164 -1.568 16.330 1.00 97.56 112 SER A O 1
ATOM 833 N N . GLN A 1 113 ? -12.168 -0.631 18.376 1.00 96.94 113 GLN A N 1
ATOM 834 C CA . GLN A 1 113 ? -10.720 -0.422 18.420 1.00 96.94 113 GLN A CA 1
ATOM 835 C C . GLN A 1 113 ? -9.961 -1.751 18.287 1.00 96.94 113 GLN A C 1
ATOM 837 O O . GLN A 1 113 ? -8.961 -1.813 17.586 1.00 96.94 113 GLN A O 1
ATOM 842 N N . ALA A 1 114 ? -10.491 -2.835 18.864 1.00 98.31 114 ALA A N 1
ATOM 843 C CA . ALA A 1 114 ? -9.898 -4.164 18.751 1.00 98.31 114 ALA A CA 1
ATOM 844 C C . ALA A 1 114 ? -9.824 -4.664 17.295 1.00 98.31 114 ALA A C 1
ATOM 846 O O . ALA A 1 114 ? -8.838 -5.292 16.926 1.00 98.31 114 ALA A O 1
ATOM 847 N N . ALA A 1 115 ? -10.827 -4.362 16.461 1.00 98.00 115 ALA A N 1
ATOM 848 C CA . ALA A 1 115 ? -10.795 -4.703 15.038 1.00 98.00 115 ALA A CA 1
ATOM 849 C C . ALA A 1 115 ? -9.706 -3.920 14.289 1.00 98.00 115 ALA A C 1
ATOM 851 O O . ALA A 1 115 ? -8.986 -4.496 13.481 1.00 98.00 115 ALA A O 1
ATOM 852 N N . PHE A 1 116 ? -9.534 -2.629 14.599 1.00 98.31 116 PHE A N 1
ATOM 853 C CA . PHE A 1 116 ? -8.432 -1.831 14.054 1.00 98.31 116 PHE A CA 1
ATOM 854 C C . PHE A 1 116 ? -7.064 -2.349 14.517 1.00 98.31 116 PHE A C 1
ATOM 856 O O . PHE A 1 116 ? -6.152 -2.492 13.708 1.00 98.31 116 PHE A O 1
ATOM 863 N N . ASP A 1 117 ? -6.916 -2.662 15.804 1.00 97.75 117 ASP A N 1
ATOM 864 C CA . ASP A 1 117 ? -5.652 -3.136 16.373 1.00 97.75 117 ASP A CA 1
ATOM 865 C C . ASP A 1 117 ? -5.246 -4.509 15.817 1.00 97.75 117 ASP A C 1
ATOM 867 O O . ASP A 1 117 ? -4.050 -4.779 15.680 1.00 97.75 117 ASP A O 1
ATOM 871 N N . ALA A 1 118 ? -6.231 -5.343 15.461 1.00 97.88 118 ALA A N 1
ATOM 872 C CA . ALA A 1 118 ? -6.041 -6.653 14.843 1.00 97.88 118 ALA A CA 1
ATOM 873 C C . ALA A 1 118 ? -5.603 -6.589 13.371 1.00 97.88 118 ALA A C 1
ATOM 875 O O . ALA A 1 118 ? -5.147 -7.600 12.837 1.00 97.88 118 ALA A O 1
ATOM 876 N N . LEU A 1 119 ? -5.733 -5.435 12.707 1.00 98.50 119 LEU A N 1
ATOM 877 C CA . LEU A 1 119 ? -5.209 -5.272 11.356 1.00 98.50 119 LEU A CA 1
ATOM 878 C C . LEU A 1 119 ? -3.668 -5.298 11.360 1.00 98.50 119 LEU A C 1
ATOM 880 O O . LEU A 1 119 ? -3.037 -4.824 12.319 1.00 98.50 119 LEU A O 1
ATOM 884 N N . PRO A 1 120 ? -3.050 -5.766 10.263 1.00 98.38 120 PRO A N 1
ATOM 885 C CA . PRO A 1 120 ? -1.603 -5.724 10.099 1.00 98.38 120 PRO A CA 1
ATOM 886 C C . PRO A 1 120 ? -1.057 -4.305 10.158 1.00 98.38 120 PRO A C 1
ATOM 888 O O . PRO A 1 120 ? -1.686 -3.367 9.660 1.00 98.38 120 PRO A O 1
ATOM 891 N N . ASP A 1 121 ? 0.144 -4.150 10.706 1.00 98.12 121 ASP A N 1
ATOM 892 C CA . ASP A 1 121 ? 0.896 -2.909 10.544 1.00 98.12 121 ASP A CA 1
ATOM 893 C C . ASP A 1 121 ? 1.305 -2.739 9.072 1.00 98.12 121 ASP A C 1
ATOM 895 O O . ASP A 1 121 ? 1.695 -3.690 8.394 1.00 98.12 121 ASP A O 1
ATOM 899 N N . MET A 1 122 ? 1.230 -1.504 8.576 1.00 98.44 122 MET A N 1
ATOM 900 C CA . MET A 1 122 ? 1.690 -1.146 7.238 1.00 98.44 122 MET A CA 1
ATOM 901 C C . MET A 1 122 ? 3.153 -1.540 7.050 1.00 98.44 122 MET A C 1
ATOM 903 O O . MET A 1 122 ? 4.017 -1.179 7.852 1.00 98.44 122 MET A O 1
ATOM 907 N N . PHE A 1 123 ? 3.443 -2.230 5.953 1.00 98.00 123 PHE A N 1
ATOM 908 C CA . PHE A 1 123 ? 4.794 -2.663 5.656 1.00 98.00 123 PHE A CA 1
ATOM 909 C C . PHE A 1 123 ? 5.659 -1.479 5.214 1.00 98.00 123 PHE A C 1
ATOM 911 O O . PHE A 1 123 ? 5.274 -0.694 4.345 1.00 98.00 123 PHE A O 1
ATOM 918 N N . ILE A 1 124 ? 6.856 -1.369 5.793 1.00 97.31 124 ILE A N 1
ATOM 919 C CA . ILE A 1 124 ? 7.839 -0.331 5.477 1.00 97.31 124 ILE A CA 1
ATOM 920 C C . ILE A 1 124 ? 9.145 -1.013 5.068 1.00 97.31 124 ILE A C 1
ATOM 922 O O . ILE A 1 124 ? 9.667 -1.866 5.780 1.00 97.31 124 ILE A O 1
ATOM 926 N N . ALA A 1 125 ? 9.700 -0.611 3.928 1.00 97.31 125 ALA A N 1
ATOM 927 C CA . ALA A 1 125 ? 10.988 -1.087 3.433 1.00 97.31 125 ALA A CA 1
ATOM 928 C C . ALA A 1 125 ? 11.711 0.028 2.680 1.00 97.31 125 ALA A C 1
ATOM 930 O O . ALA A 1 125 ? 11.141 1.086 2.428 1.00 97.31 125 ALA A O 1
ATOM 931 N N . ASN A 1 126 ? 12.972 -0.213 2.320 1.00 97.06 126 ASN A N 1
ATOM 932 C CA . ASN A 1 126 ? 13.814 0.685 1.516 1.00 97.06 126 ASN A CA 1
ATOM 933 C C . ASN A 1 126 ? 14.154 2.046 2.164 1.00 97.06 126 ASN A C 1
ATOM 935 O O . ASN A 1 126 ? 14.941 2.806 1.606 1.00 97.06 126 ASN A O 1
ATOM 939 N N . ILE A 1 127 ? 13.633 2.334 3.357 1.00 95.38 127 ILE A N 1
ATOM 940 C CA . ILE A 1 127 ? 13.939 3.525 4.160 1.00 95.38 127 ILE A CA 1
ATOM 941 C C . ILE A 1 127 ? 14.415 3.120 5.565 1.00 95.38 127 ILE A C 1
ATOM 943 O O . ILE A 1 127 ? 14.151 1.991 5.988 1.00 95.38 127 ILE A O 1
ATOM 947 N N . PRO A 1 128 ? 15.094 4.006 6.323 1.00 92.00 128 PRO A N 1
ATOM 948 C CA . PRO A 1 128 ? 15.610 3.678 7.656 1.00 92.00 128 PRO A CA 1
ATOM 949 C C . PRO A 1 128 ? 14.555 3.143 8.638 1.00 92.00 128 PRO A C 1
ATOM 951 O O . PRO A 1 128 ? 14.863 2.282 9.456 1.00 92.00 128 PRO A O 1
ATOM 954 N N . GLN A 1 129 ? 13.309 3.617 8.535 1.00 89.62 129 GLN A N 1
ATOM 955 C CA . GLN A 1 129 ? 12.175 3.187 9.360 1.00 89.62 129 GLN A CA 1
ATOM 956 C C . GLN A 1 129 ? 11.684 1.770 9.037 1.00 89.62 129 GLN A C 1
ATOM 958 O O . GLN A 1 129 ? 10.946 1.200 9.829 1.00 89.62 129 GLN A O 1
ATOM 963 N N . GLY A 1 130 ? 12.096 1.178 7.913 1.00 86.81 130 GLY A N 1
ATOM 964 C CA . GLY A 1 130 ? 11.717 -0.182 7.522 1.00 86.81 130 GLY A CA 1
ATOM 965 C C . GLY A 1 130 ? 12.480 -1.284 8.253 1.00 86.81 130 GLY A C 1
ATOM 966 O O . GLY A 1 130 ? 12.562 -2.395 7.749 1.00 86.81 130 GLY A O 1
ATOM 967 N N . GLU A 1 131 ? 13.131 -0.971 9.376 1.00 88.38 131 GLU A N 1
ATOM 968 C CA . GLU A 1 131 ? 13.852 -1.922 10.238 1.00 88.38 131 GLU A CA 1
ATOM 969 C C . GLU A 1 131 ? 14.864 -2.833 9.512 1.00 88.38 131 GLU A C 1
ATOM 971 O O . GLU A 1 131 ? 15.170 -3.942 9.947 1.00 88.38 131 GLU A O 1
ATOM 976 N N . GLY A 1 132 ? 15.431 -2.352 8.403 1.00 91.69 132 GLY A N 1
ATOM 977 C CA . GLY A 1 132 ? 16.377 -3.111 7.584 1.00 91.69 132 GLY A CA 1
ATOM 978 C C . GLY A 1 132 ? 15.738 -4.020 6.530 1.00 91.69 132 GLY A C 1
ATOM 979 O O . GLY A 1 132 ? 16.473 -4.744 5.859 1.00 91.69 132 GLY A O 1
ATOM 980 N N . CYS A 1 133 ? 14.419 -3.964 6.337 1.00 96.12 133 CYS A N 1
ATOM 981 C CA . CYS A 1 133 ? 13.741 -4.581 5.205 1.00 96.12 133 CYS A CA 1
ATOM 982 C C . CYS A 1 133 ? 14.067 -3.862 3.892 1.00 96.12 133 CYS A C 1
ATOM 984 O O . CYS A 1 133 ? 14.018 -2.631 3.779 1.00 96.12 133 CYS A O 1
ATOM 986 N N . LYS A 1 134 ? 14.373 -4.660 2.871 1.00 96.81 134 LYS A N 1
ATOM 987 C CA . LYS A 1 134 ? 14.657 -4.214 1.510 1.00 96.81 134 LYS A CA 1
ATOM 988 C C . LYS A 1 134 ? 13.858 -5.021 0.504 1.00 96.81 134 LYS A C 1
ATOM 990 O O . LYS A 1 134 ? 13.517 -6.179 0.727 1.00 96.81 134 LYS A O 1
ATOM 995 N N . THR A 1 135 ? 13.611 -4.389 -0.629 1.00 97.31 135 THR A N 1
ATOM 996 C CA . THR A 1 135 ? 13.024 -5.019 -1.811 1.00 97.31 135 THR A CA 1
ATOM 997 C C . THR A 1 135 ? 14.099 -5.302 -2.847 1.00 97.31 135 THR A C 1
ATOM 999 O O . THR A 1 135 ? 15.102 -4.587 -2.925 1.00 97.31 135 THR A O 1
ATOM 1002 N N . GLU A 1 136 ? 13.883 -6.329 -3.658 1.00 97.31 136 GLU A N 1
ATOM 1003 C CA . GLU A 1 136 ? 14.718 -6.609 -4.822 1.00 97.31 136 GLU A CA 1
ATOM 1004 C C . GLU A 1 136 ? 14.213 -5.830 -6.042 1.00 97.31 136 GLU A C 1
ATOM 1006 O O . GLU A 1 136 ? 13.015 -5.585 -6.191 1.00 97.31 136 GLU A O 1
ATOM 1011 N N . GLU A 1 137 ? 15.127 -5.400 -6.913 1.00 97.56 137 GLU A N 1
ATOM 1012 C CA . GLU A 1 137 ? 14.745 -4.777 -8.183 1.00 97.56 137 GLU A CA 1
ATOM 1013 C C . GLU A 1 137 ? 14.108 -5.807 -9.123 1.00 97.56 137 GLU A C 1
ATOM 1015 O O . GLU A 1 137 ? 14.493 -6.973 -9.146 1.00 97.56 137 GLU A O 1
ATOM 1020 N N . ARG A 1 138 ? 13.145 -5.350 -9.930 1.00 96.56 138 ARG A N 1
ATOM 1021 C CA . ARG A 1 138 ? 12.340 -6.132 -10.879 1.00 96.56 138 ARG A CA 1
ATOM 1022 C C . ARG A 1 138 ? 11.370 -7.125 -10.241 1.00 96.56 138 ARG A C 1
ATOM 1024 O O . ARG A 1 138 ? 10.725 -7.861 -10.982 1.00 96.56 138 ARG A O 1
ATOM 1031 N N . LYS A 1 139 ? 11.199 -7.095 -8.917 1.00 97.56 139 LYS A N 1
ATOM 1032 C CA . LYS A 1 139 ? 10.211 -7.908 -8.205 1.00 97.56 139 LYS A CA 1
ATOM 1033 C C . LYS A 1 139 ? 8.974 -7.101 -7.819 1.00 97.56 139 LYS A C 1
ATOM 1035 O O . LYS A 1 139 ? 9.069 -5.963 -7.365 1.00 97.56 139 LYS A O 1
ATOM 1040 N N . ASP A 1 140 ? 7.819 -7.726 -7.977 1.00 97.81 140 ASP A N 1
ATOM 1041 C CA . ASP A 1 140 ? 6.561 -7.342 -7.355 1.00 97.81 140 ASP A CA 1
ATOM 1042 C C . ASP A 1 140 ? 6.534 -7.944 -5.936 1.00 97.81 140 ASP A C 1
ATOM 1044 O O . ASP A 1 140 ? 6.769 -9.138 -5.747 1.00 97.81 140 ASP A O 1
ATOM 1048 N N . ILE A 1 141 ? 6.310 -7.126 -4.909 1.00 98.00 141 ILE A N 1
ATOM 1049 C CA . ILE A 1 141 ? 6.457 -7.568 -3.520 1.00 98.00 141 ILE A CA 1
ATOM 1050 C C . ILE A 1 141 ? 5.221 -8.326 -3.042 1.00 98.00 141 ILE A C 1
ATOM 1052 O O . ILE A 1 141 ? 4.097 -7.831 -3.103 1.00 98.00 141 ILE A O 1
ATOM 1056 N N . LEU A 1 142 ? 5.460 -9.520 -2.501 1.00 98.06 142 LEU A N 1
ATOM 1057 C CA . LEU A 1 142 ? 4.505 -10.216 -1.647 1.00 98.06 142 LEU A CA 1
ATOM 1058 C C . LEU A 1 142 ? 4.688 -9.698 -0.226 1.00 98.06 142 LEU A C 1
ATOM 1060 O O . LEU A 1 142 ? 5.746 -9.896 0.379 1.00 98.06 142 LEU A O 1
ATOM 1064 N N . TYR A 1 143 ? 3.681 -9.003 0.291 1.00 97.94 143 TYR A N 1
ATOM 1065 C CA . TYR A 1 143 ? 3.745 -8.484 1.648 1.00 97.94 143 TYR A CA 1
ATOM 1066 C C . TYR A 1 143 ? 3.740 -9.654 2.640 1.00 97.94 143 TYR A C 1
ATOM 1068 O O . TYR A 1 143 ? 2.946 -10.579 2.467 1.00 97.94 143 TYR A O 1
ATOM 1076 N N . PRO A 1 144 ? 4.597 -9.634 3.680 1.00 96.12 144 PRO A N 1
ATOM 1077 C CA . PRO A 1 144 ? 4.589 -10.678 4.703 1.00 96.12 144 PRO A CA 1
ATOM 1078 C C . PRO A 1 144 ? 3.239 -10.802 5.412 1.00 96.12 144 PRO A C 1
ATOM 1080 O O . PRO A 1 144 ? 2.803 -11.912 5.702 1.00 96.12 144 PRO A O 1
ATOM 1083 N N . ASP A 1 145 ? 2.585 -9.663 5.645 1.00 96.94 145 ASP A N 1
ATOM 1084 C CA . ASP A 1 145 ? 1.248 -9.583 6.219 1.00 96.94 145 ASP A CA 1
ATOM 1085 C C . ASP A 1 145 ? 0.371 -8.646 5.363 1.00 96.94 145 ASP A C 1
ATOM 1087 O O . ASP A 1 145 ? 0.353 -7.426 5.568 1.00 96.94 145 ASP A O 1
ATOM 1091 N N . PRO A 1 146 ? -0.282 -9.178 4.311 1.00 98.25 146 PRO A N 1
ATOM 1092 C CA . PRO A 1 146 ? -1.046 -8.370 3.366 1.00 98.25 146 PRO A CA 1
ATOM 1093 C C . PRO A 1 146 ? -2.442 -7.992 3.894 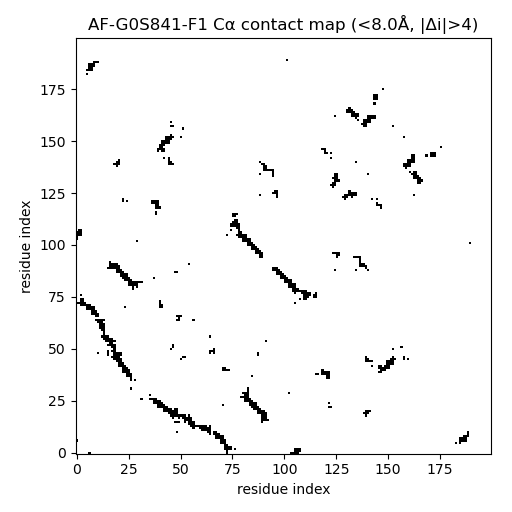1.00 98.25 146 PRO A C 1
ATOM 1095 O O . PRO A 1 146 ? -3.136 -7.194 3.255 1.00 98.25 146 PRO A O 1
ATOM 1098 N N . GLY A 1 147 ? -2.859 -8.552 5.036 1.00 97.88 147 GLY A N 1
ATOM 1099 C CA . GLY A 1 147 ? -4.216 -8.452 5.565 1.00 97.88 147 GLY A CA 1
ATOM 1100 C C . GLY A 1 147 ? -5.243 -9.283 4.792 1.00 97.88 147 GLY A C 1
ATOM 1101 O O . GLY A 1 147 ? -4.911 -10.093 3.931 1.00 97.88 147 GLY A O 1
ATOM 1102 N N . ASN A 1 148 ? -6.523 -9.068 5.106 1.00 97.19 148 ASN A N 1
ATOM 1103 C CA . ASN A 1 148 ? -7.635 -9.888 4.598 1.00 97.19 148 ASN A CA 1
ATOM 1104 C C . ASN A 1 148 ? -8.153 -9.474 3.208 1.00 97.19 148 ASN A C 1
ATOM 1106 O O . ASN A 1 148 ? -9.007 -10.150 2.643 1.00 97.19 148 ASN A O 1
ATOM 1110 N N . SER A 1 149 ? -7.690 -8.346 2.668 1.00 98.31 149 SER A N 1
ATOM 1111 C CA . SER A 1 149 ? -8.148 -7.797 1.391 1.00 98.31 149 SER A CA 1
ATOM 1112 C C . SER A 1 149 ? -6.955 -7.640 0.460 1.00 98.31 149 SER A C 1
ATOM 1114 O O . SER A 1 149 ? -6.145 -6.729 0.636 1.00 98.31 149 SER A O 1
ATOM 1116 N N . VAL A 1 150 ? -6.830 -8.548 -0.509 1.00 98.50 150 VAL A N 1
ATOM 1117 C CA . VAL A 1 150 ? -5.655 -8.639 -1.382 1.00 98.50 150 VAL A CA 1
ATOM 1118 C C . VAL A 1 150 ? -6.078 -8.727 -2.845 1.00 98.50 150 VAL A C 1
ATOM 1120 O O . VAL A 1 150 ? -6.760 -9.669 -3.242 1.00 98.50 150 VAL A O 1
ATOM 1123 N N . GLU A 1 151 ? -5.632 -7.774 -3.661 1.00 97.56 151 GLU A N 1
ATOM 1124 C CA . GLU A 1 151 ? -5.612 -7.890 -5.121 1.00 97.56 151 GLU A CA 1
ATOM 1125 C C . GLU A 1 151 ? -4.219 -8.372 -5.536 1.00 97.56 151 GLU A C 1
ATOM 1127 O O . GLU A 1 151 ? -3.230 -7.670 -5.341 1.00 97.56 151 GLU A O 1
ATOM 1132 N N . LYS A 1 152 ? -4.110 -9.573 -6.110 1.00 97.00 152 LYS A N 1
ATOM 1133 C CA . LYS A 1 152 ? -2.860 -10.043 -6.717 1.00 97.00 152 LYS A CA 1
ATOM 1134 C C . LYS A 1 152 ? -2.999 -9.999 -8.233 1.00 97.00 152 LYS A C 1
ATOM 1136 O O . LYS A 1 152 ? -3.787 -10.749 -8.805 1.00 97.00 152 LYS A O 1
ATOM 1141 N N . VAL A 1 153 ? -2.250 -9.109 -8.880 1.00 94.81 153 VAL A N 1
ATOM 1142 C CA . VAL A 1 153 ? -2.320 -8.926 -10.333 1.00 94.81 153 VAL A CA 1
ATOM 1143 C C . VAL A 1 153 ? -1.381 -9.924 -10.999 1.00 94.81 153 VAL A C 1
ATOM 1145 O O . VAL A 1 153 ? -0.174 -9.704 -11.026 1.00 94.81 153 VAL A O 1
ATOM 1148 N N . GLU A 1 154 ? -1.934 -11.006 -11.541 1.00 92.62 154 GLU A N 1
ATOM 1149 C CA . GLU A 1 154 ? -1.195 -12.038 -12.280 1.00 92.62 154 GLU A CA 1
ATOM 1150 C C . GLU A 1 154 ? -0.957 -11.646 -13.751 1.00 92.62 154 GLU A C 1
ATOM 1152 O O . GLU A 1 154 ? -1.672 -10.818 -14.318 1.00 92.62 154 GLU A O 1
ATOM 1157 N N . GLY A 1 155 ? 0.051 -12.245 -14.390 1.00 88.25 155 GLY A N 1
ATOM 1158 C CA . GLY A 1 155 ? 0.373 -11.994 -15.798 1.00 88.25 155 GLY A CA 1
ATOM 1159 C C . GLY A 1 155 ? 1.785 -12.441 -16.189 1.00 88.25 155 GLY A C 1
ATOM 1160 O O . GLY A 1 155 ? 2.604 -12.713 -15.313 1.00 88.25 155 GLY A O 1
ATOM 1161 N N . PRO A 1 156 ? 2.097 -12.507 -17.496 1.00 85.38 156 PRO A N 1
ATOM 1162 C CA . PRO A 1 156 ? 3.388 -13.001 -17.985 1.00 85.38 156 PRO A CA 1
ATOM 1163 C C . PRO A 1 156 ? 4.579 -12.143 -17.534 1.00 85.38 156 PRO A C 1
ATOM 1165 O O . PRO A 1 156 ? 5.677 -12.662 -17.368 1.00 85.38 156 PRO A O 1
ATOM 1168 N N . ASP A 1 157 ? 4.353 -10.851 -17.285 1.00 84.62 157 ASP A N 1
ATOM 1169 C CA . ASP A 1 157 ? 5.389 -9.912 -16.846 1.00 84.62 157 ASP A CA 1
ATOM 1170 C C . ASP A 1 157 ? 5.505 -9.816 -15.313 1.00 84.62 157 ASP A C 1
ATOM 1172 O O . ASP A 1 157 ? 6.191 -8.928 -14.794 1.00 84.62 157 ASP A O 1
ATOM 1176 N N . LYS A 1 158 ? 4.809 -10.680 -14.561 1.00 92.44 158 LYS A N 1
ATOM 1177 C CA . LYS A 1 158 ? 4.798 -10.669 -13.093 1.00 92.44 158 LYS A CA 1
ATOM 1178 C C . LYS A 1 158 ? 5.871 -11.579 -12.531 1.00 92.44 158 LYS A C 1
ATOM 1180 O O . LYS A 1 158 ? 5.988 -12.739 -12.909 1.00 92.44 158 LYS A O 1
ATOM 1185 N N . ASP A 1 159 ? 6.634 -11.033 -11.596 1.00 95.19 159 ASP A N 1
ATOM 1186 C CA . ASP A 1 159 ? 7.711 -11.748 -10.930 1.00 95.19 159 ASP A CA 1
ATOM 1187 C C . ASP A 1 159 ? 7.691 -11.369 -9.456 1.00 95.19 159 ASP A C 1
ATOM 1189 O O . ASP A 1 159 ? 8.040 -10.250 -9.087 1.00 95.19 159 ASP A O 1
ATOM 1193 N N . PHE A 1 160 ? 7.204 -12.285 -8.629 1.00 97.56 160 PHE A N 1
ATOM 1194 C CA . PHE A 1 160 ? 6.902 -12.011 -7.235 1.00 97.56 160 PHE A CA 1
ATOM 1195 C C . PHE A 1 160 ? 8.040 -12.445 -6.316 1.00 97.56 160 PHE A C 1
ATOM 1197 O O . PHE A 1 160 ? 8.603 -13.526 -6.485 1.00 97.56 160 PHE A O 1
ATOM 1204 N N . ALA A 1 161 ? 8.336 -11.642 -5.296 1.00 97.56 161 ALA A N 1
ATOM 1205 C CA . ALA A 1 161 ? 9.261 -12.027 -4.234 1.00 97.56 161 ALA A CA 1
ATOM 1206 C C . ALA A 1 161 ? 8.817 -11.472 -2.874 1.00 97.56 161 ALA A C 1
ATOM 1208 O O . ALA A 1 161 ? 8.239 -10.382 -2.814 1.00 97.56 161 ALA A O 1
ATOM 1209 N N . PRO A 1 162 ? 9.090 -12.184 -1.767 1.00 97.12 162 PRO A N 1
ATOM 1210 C CA . PRO A 1 162 ? 8.997 -11.582 -0.444 1.00 97.12 162 PRO A CA 1
ATOM 1211 C C . PRO A 1 162 ? 10.093 -10.513 -0.267 1.00 97.12 162 PRO A C 1
ATOM 1213 O O . PRO A 1 162 ? 11.109 -10.539 -0.968 1.00 97.12 162 PRO A O 1
ATOM 1216 N N . PRO A 1 163 ? 9.944 -9.579 0.685 1.00 96.56 163 PRO A N 1
ATOM 1217 C CA . PRO A 1 163 ? 11.027 -8.676 1.047 1.00 96.56 163 PRO A CA 1
ATOM 1218 C C . PRO A 1 163 ? 12.171 -9.422 1.749 1.00 96.56 163 PRO A C 1
ATOM 1220 O O . PRO A 1 163 ? 11.968 -10.430 2.428 1.00 96.56 163 PRO A O 1
ATOM 1223 N N . ILE A 1 164 ? 13.377 -8.866 1.659 1.00 95.56 164 ILE A N 1
ATOM 1224 C CA . ILE A 1 164 ? 14.552 -9.332 2.397 1.00 95.56 164 ILE A CA 1
ATOM 1225 C C . ILE A 1 164 ? 14.670 -8.489 3.664 1.00 95.56 164 ILE A C 1
ATOM 1227 O O . ILE A 1 164 ? 15.055 -7.320 3.606 1.00 95.56 164 ILE A O 1
ATOM 1231 N N . CYS A 1 165 ? 14.348 -9.078 4.812 1.00 93.00 165 CYS A N 1
ATOM 1232 C CA . CYS A 1 165 ? 14.423 -8.417 6.112 1.00 93.00 165 CYS A CA 1
ATOM 1233 C C . CYS A 1 165 ? 15.543 -9.020 6.965 1.00 93.00 165 CYS A C 1
ATOM 1235 O O . CYS A 1 165 ? 15.703 -10.236 7.044 1.00 93.00 165 CYS A O 1
ATOM 1237 N N . SER A 1 166 ? 16.315 -8.162 7.634 1.00 83.06 166 SER A N 1
ATOM 1238 C CA . SER A 1 166 ? 17.385 -8.558 8.564 1.00 83.06 166 SER A CA 1
ATOM 1239 C C . SER A 1 166 ? 16.867 -9.289 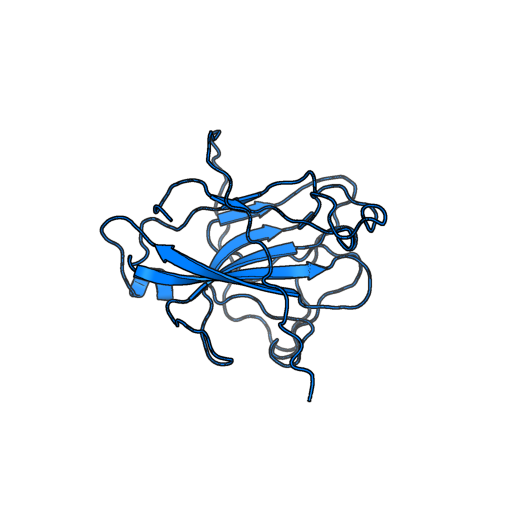9.811 1.00 83.06 166 SER A C 1
ATOM 1241 O O . SER A 1 166 ? 17.641 -9.941 10.512 1.00 83.06 166 SER A O 1
ATOM 1243 N N . LYS A 1 167 ? 15.561 -9.202 10.079 1.00 71.62 167 LYS A N 1
ATOM 1244 C CA . LYS A 1 167 ? 14.826 -9.976 11.080 1.00 71.62 167 LYS A CA 1
ATOM 1245 C C . LYS A 1 167 ? 13.631 -10.634 10.391 1.00 71.62 167 LYS A C 1
ATOM 1247 O O . LYS A 1 167 ? 12.987 -9.998 9.559 1.00 71.62 167 LYS A O 1
ATOM 1252 N N . ALA A 1 168 ? 13.341 -11.893 10.718 1.00 56.03 168 ALA A N 1
ATOM 1253 C CA . ALA A 1 168 ? 12.139 -12.552 10.214 1.00 56.03 168 ALA A CA 1
ATOM 1254 C C . ALA A 1 168 ? 10.890 -11.777 10.687 1.00 56.03 168 ALA A C 1
ATOM 1256 O O . ALA A 1 168 ? 10.840 -11.413 11.866 1.00 56.03 168 ALA A O 1
ATOM 1257 N N . PRO A 1 169 ? 9.904 -11.506 9.811 1.00 53.38 169 PRO A N 1
ATOM 1258 C CA . PRO A 1 169 ? 8.682 -10.825 10.216 1.00 53.38 169 PRO A CA 1
ATOM 1259 C C . PRO A 1 169 ? 7.923 -11.676 11.241 1.00 53.38 169 PRO A C 1
ATOM 1261 O O . PRO A 1 169 ? 7.751 -12.887 11.078 1.00 53.38 169 PRO A O 1
ATOM 1264 N N . ALA A 1 170 ? 7.499 -11.039 12.330 1.00 43.44 170 ALA A N 1
ATOM 1265 C CA . ALA A 1 170 ? 6.675 -11.669 13.347 1.00 43.44 170 ALA A CA 1
ATOM 1266 C C . ALA A 1 170 ? 5.225 -11.725 12.845 1.00 43.44 170 ALA A C 1
ATOM 1268 O O . ALA A 1 170 ? 4.516 -10.739 12.967 1.00 43.44 170 ALA A O 1
ATOM 1269 N N . HIS A 1 171 ? 4.845 -12.876 12.280 1.00 43.22 171 HIS A N 1
ATOM 1270 C CA . HIS A 1 171 ? 3.493 -13.436 12.084 1.00 43.22 171 HIS A CA 1
ATOM 1271 C C . HIS A 1 171 ? 3.288 -14.043 10.692 1.00 43.22 171 HIS A C 1
ATOM 1273 O O . HIS A 1 171 ? 3.655 -13.487 9.664 1.00 43.22 171 HIS A O 1
ATOM 1279 N N . GLN A 1 172 ? 2.789 -15.279 10.716 1.00 38.31 172 GLN A N 1
ATOM 1280 C CA . GLN A 1 172 ? 2.635 -16.184 9.586 1.00 38.31 172 GLN A CA 1
ATOM 1281 C C . GLN A 1 172 ? 1.288 -15.938 8.904 1.00 38.31 172 GLN A C 1
ATOM 1283 O O . GLN A 1 172 ? 0.255 -15.919 9.571 1.00 38.31 172 GLN A O 1
ATOM 1288 N N . ALA A 1 173 ? 1.306 -15.803 7.579 1.00 37.25 173 ALA A N 1
ATOM 1289 C CA . ALA A 1 173 ? 0.111 -15.728 6.753 1.00 37.25 173 ALA A CA 1
ATOM 1290 C C . ALA A 1 173 ? -0.717 -17.023 6.858 1.00 37.25 173 ALA A C 1
ATOM 1292 O O . ALA A 1 173 ? -0.188 -18.123 6.687 1.00 37.25 173 ALA A O 1
ATOM 1293 N N . THR A 1 174 ? -2.022 -16.883 7.097 1.00 33.09 174 THR A N 1
ATOM 1294 C CA . THR A 1 174 ? -3.008 -17.926 6.789 1.00 33.09 174 THR A CA 1
ATOM 1295 C C . THR A 1 174 ? -3.737 -17.528 5.511 1.00 33.09 174 THR A C 1
ATOM 1297 O O . THR A 1 174 ? -4.172 -16.394 5.340 1.00 33.09 174 THR A O 1
ATOM 1300 N N . GLU A 1 175 ? -3.772 -18.466 4.574 1.00 35.03 175 GLU A N 1
ATOM 1301 C CA . GLU A 1 175 ? -4.337 -18.345 3.234 1.00 35.03 175 GLU A CA 1
ATOM 1302 C C . GLU A 1 175 ? -5.869 -18.211 3.320 1.00 35.03 175 GLU A C 1
ATOM 1304 O O . GLU A 1 175 ? -6.532 -19.085 3.880 1.00 35.03 175 GLU A O 1
ATOM 1309 N N . ALA A 1 176 ? -6.451 -17.132 2.782 1.00 33.66 176 ALA A N 1
ATOM 1310 C CA . ALA A 1 176 ? -7.904 -16.966 2.704 1.00 33.66 176 ALA A CA 1
ATOM 1311 C C . ALA A 1 176 ? -8.354 -16.605 1.281 1.00 33.66 176 ALA A C 1
ATOM 1313 O O . ALA A 1 176 ? -7.811 -15.716 0.628 1.00 33.66 176 ALA A O 1
ATOM 1314 N N . ALA A 1 177 ? -9.338 -17.373 0.812 1.00 34.44 177 ALA A N 1
ATOM 1315 C CA . ALA A 1 177 ? -9.778 -17.488 -0.567 1.00 34.44 177 ALA A CA 1
ATOM 1316 C C . ALA A 1 177 ? -10.711 -16.361 -1.050 1.00 34.44 177 ALA A C 1
ATOM 1318 O O . ALA A 1 177 ? -11.391 -15.677 -0.289 1.00 34.44 177 ALA A O 1
ATOM 1319 N N . ILE A 1 178 ? -10.733 -16.250 -2.375 1.00 38.91 178 ILE A N 1
ATOM 1320 C CA . ILE A 1 178 ? -11.324 -15.235 -3.249 1.00 38.91 178 ILE A CA 1
ATOM 1321 C C . ILE A 1 178 ? -12.861 -15.324 -3.288 1.00 38.91 178 ILE A C 1
ATOM 1323 O O . ILE A 1 178 ? -13.405 -16.404 -3.511 1.00 38.91 178 ILE A O 1
ATOM 1327 N N . ALA A 1 179 ? -13.560 -14.185 -3.228 1.00 32.75 179 ALA A N 1
ATOM 1328 C CA . ALA A 1 179 ? -14.874 -14.028 -3.862 1.00 32.75 179 ALA A CA 1
ATOM 1329 C C . ALA A 1 179 ? -15.117 -12.562 -4.261 1.00 32.75 179 ALA A C 1
ATOM 1331 O O . ALA A 1 179 ? -15.060 -11.655 -3.434 1.00 32.75 179 ALA A O 1
ATOM 1332 N N . SER A 1 180 ? -15.392 -12.347 -5.546 1.00 37.34 180 SER A N 1
ATOM 1333 C CA . SER A 1 180 ? -15.671 -11.046 -6.161 1.00 37.34 180 SER A CA 1
ATOM 1334 C C . SER A 1 180 ? -17.170 -10.926 -6.469 1.00 37.34 180 SER A C 1
ATOM 1336 O O . SER A 1 180 ? -17.768 -11.909 -6.916 1.00 37.34 180 SER A O 1
ATOM 1338 N N . PRO A 1 181 ? -17.788 -9.748 -6.277 1.00 40.12 181 PRO A N 1
ATOM 1339 C CA . PRO A 1 181 ? -18.761 -9.295 -7.268 1.00 40.12 181 PRO A CA 1
ATOM 1340 C C . PRO A 1 181 ? -18.582 -7.823 -7.675 1.00 40.12 181 PRO A C 1
ATOM 1342 O O . PRO A 1 181 ? -18.050 -6.998 -6.936 1.00 40.12 181 PRO A O 1
ATOM 1345 N N . ALA A 1 182 ? -19.058 -7.545 -8.891 1.00 35.62 182 ALA A N 1
ATOM 1346 C CA . ALA A 1 182 ? -18.938 -6.307 -9.655 1.00 35.62 182 ALA A CA 1
ATOM 1347 C C . ALA A 1 182 ? -19.510 -5.053 -8.968 1.00 35.62 182 ALA A C 1
ATOM 1349 O O . ALA A 1 182 ? -20.472 -5.123 -8.201 1.00 35.62 182 ALA A O 1
ATOM 1350 N N . VAL A 1 183 ? -18.936 -3.897 -9.320 1.00 41.41 183 VAL A N 1
ATOM 1351 C CA . VAL A 1 183 ? -19.195 -2.593 -8.701 1.00 41.41 183 VAL A CA 1
ATOM 1352 C C . VAL A 1 183 ? -19.551 -1.531 -9.737 1.00 41.41 183 VAL A C 1
ATOM 1354 O O . VAL A 1 183 ? -18.930 -1.409 -10.788 1.00 41.41 183 VAL A O 1
ATOM 1357 N N . THR A 1 184 ? -20.523 -0.705 -9.361 1.00 40.03 184 THR A N 1
ATOM 1358 C CA . THR A 1 184 ? -20.702 0.678 -9.813 1.00 40.03 184 THR A CA 1
ATOM 1359 C C . THR A 1 184 ? -20.401 1.586 -8.616 1.00 40.03 184 THR A C 1
ATOM 1361 O O . THR A 1 184 ? -21.079 1.461 -7.595 1.00 40.03 184 THR A O 1
ATOM 1364 N N . GLY A 1 185 ? -19.395 2.465 -8.702 1.00 34.44 185 GLY A N 1
ATOM 1365 C CA . GLY A 1 185 ? -18.945 3.299 -7.579 1.00 34.44 185 GLY A CA 1
ATOM 1366 C C . GLY A 1 185 ? -18.268 4.605 -8.010 1.00 34.44 185 GLY A C 1
ATOM 1367 O O . GLY A 1 185 ? -17.710 4.703 -9.098 1.00 34.44 185 GLY A O 1
ATOM 1368 N N . THR A 1 186 ? -18.379 5.623 -7.156 1.00 36.53 186 THR A N 1
ATOM 1369 C CA . THR A 1 186 ? -18.029 7.033 -7.403 1.00 36.53 186 THR A CA 1
ATOM 1370 C C . THR A 1 186 ? -16.538 7.320 -7.167 1.00 36.53 186 THR A C 1
ATOM 1372 O O . THR A 1 186 ? -15.969 6.894 -6.166 1.00 36.53 186 THR A O 1
ATOM 1375 N N . VAL A 1 187 ? -15.918 8.095 -8.065 1.00 33.25 187 VAL A N 1
ATOM 1376 C CA . VAL A 1 187 ? -14.482 8.439 -8.069 1.00 33.25 187 VAL A CA 1
ATOM 1377 C C . VAL A 1 187 ? -14.160 9.590 -7.102 1.00 33.25 187 VAL A C 1
ATOM 1379 O O . VAL A 1 187 ? -14.734 10.674 -7.217 1.00 33.25 187 VAL A O 1
ATOM 1382 N N . LEU A 1 188 ? -13.182 9.401 -6.206 1.00 38.03 188 LEU A N 1
ATOM 1383 C CA . LEU A 1 188 ? -12.545 10.478 -5.433 1.00 38.03 188 LEU A CA 1
ATOM 1384 C C . LEU A 1 188 ? -11.091 10.658 -5.892 1.00 38.03 188 LEU A C 1
ATOM 1386 O O . LEU A 1 188 ? -10.212 9.875 -5.548 1.00 38.03 188 LEU A O 1
ATOM 1390 N N . ALA A 1 189 ? -10.817 11.725 -6.643 1.00 35.56 189 ALA A N 1
ATOM 1391 C CA . ALA A 1 189 ? -9.461 12.081 -7.053 1.00 35.56 189 ALA A CA 1
ATOM 1392 C C . ALA A 1 189 ? -8.739 12.864 -5.939 1.00 35.56 189 ALA A C 1
ATOM 1394 O O . ALA A 1 189 ? -9.083 14.014 -5.652 1.00 35.56 189 ALA A O 1
ATOM 1395 N N . ILE A 1 190 ? -7.701 12.278 -5.337 1.00 39.06 190 ILE A N 1
ATOM 1396 C CA . ILE A 1 190 ? -6.835 12.977 -4.377 1.00 39.06 190 ILE A CA 1
ATOM 1397 C C . ILE A 1 190 ? -5.881 13.889 -5.165 1.00 39.06 190 ILE A C 1
ATOM 1399 O O . ILE A 1 190 ? -4.837 13.462 -5.651 1.00 39.06 190 ILE A O 1
ATOM 1403 N N . ARG A 1 191 ? -6.245 15.168 -5.314 1.00 40.56 191 ARG A N 1
ATOM 1404 C CA . ARG A 1 191 ? -5.376 16.190 -5.921 1.00 40.56 191 ARG A CA 1
ATOM 1405 C C . ARG A 1 191 ? -4.384 16.738 -4.891 1.00 40.56 191 ARG A C 1
ATOM 1407 O O . ARG A 1 191 ? -4.790 17.290 -3.869 1.00 40.56 191 ARG A O 1
ATOM 1414 N N . GLY A 1 192 ? -3.089 16.658 -5.194 1.00 33.41 192 GLY A N 1
ATOM 1415 C CA . GLY A 1 192 ? -2.028 17.289 -4.406 1.00 33.41 192 GLY A CA 1
ATOM 1416 C C . GLY A 1 192 ? -2.181 18.815 -4.352 1.00 33.41 192 GLY A C 1
ATOM 1417 O O . GLY A 1 192 ? -2.343 19.478 -5.380 1.00 33.41 192 GLY A O 1
ATOM 1418 N N . ARG A 1 193 ? -2.137 19.402 -3.148 1.00 38.62 193 ARG A N 1
ATOM 1419 C CA . ARG A 1 193 ? -2.114 20.864 -2.980 1.00 38.62 193 ARG A CA 1
ATOM 1420 C C . ARG A 1 193 ? -0.713 21.399 -3.280 1.00 38.62 193 ARG A C 1
ATOM 1422 O O . ARG A 1 193 ? 0.271 20.950 -2.703 1.00 38.62 193 ARG A O 1
ATOM 1429 N N . ARG A 1 194 ? -0.650 22.395 -4.171 1.00 36.72 194 ARG A N 1
ATOM 1430 C CA . ARG A 1 194 ? 0.554 23.174 -4.496 1.00 36.72 194 ARG A CA 1
ATOM 1431 C C . ARG A 1 194 ? 1.103 23.874 -3.251 1.00 36.72 194 ARG A C 1
ATOM 1433 O O . ARG A 1 194 ? 0.355 24.529 -2.527 1.00 36.72 194 ARG A O 1
ATOM 1440 N N . ALA A 1 195 ? 2.418 23.797 -3.068 1.00 33.97 195 ALA A N 1
ATOM 1441 C CA . ALA A 1 195 ? 3.153 24.633 -2.131 1.00 33.97 195 ALA A CA 1
ATOM 1442 C C . ALA A 1 195 ? 3.021 26.116 -2.525 1.00 33.97 195 ALA A C 1
ATOM 1444 O O . ALA A 1 195 ? 3.304 26.501 -3.662 1.00 33.97 195 ALA A O 1
ATOM 1445 N N . ILE A 1 196 ? 2.596 26.953 -1.578 1.00 38.25 196 ILE A N 1
ATOM 1446 C CA . ILE A 1 196 ? 2.663 28.410 -1.695 1.00 38.25 196 ILE A CA 1
ATOM 1447 C C . ILE A 1 196 ? 4.119 28.811 -1.439 1.00 38.25 196 ILE A C 1
ATOM 1449 O O . ILE A 1 196 ? 4.609 28.729 -0.315 1.00 38.25 196 ILE A O 1
ATOM 1453 N N . SER A 1 197 ? 4.812 29.245 -2.491 1.00 36.22 197 SER A N 1
ATOM 1454 C CA . SER A 1 197 ? 6.081 29.963 -2.376 1.00 36.22 197 SER A CA 1
ATOM 1455 C C . SER A 1 197 ? 5.812 31.311 -1.701 1.00 36.22 197 SER A C 1
ATOM 1457 O O . SER A 1 197 ? 5.165 32.183 -2.281 1.00 36.22 197 SER A O 1
ATOM 1459 N N . ARG A 1 198 ? 6.291 31.485 -0.465 1.00 39.78 198 ARG A N 1
ATOM 1460 C CA . ARG A 1 198 ? 6.497 32.819 0.104 1.00 39.78 198 ARG A CA 1
ATOM 1461 C C . ARG A 1 198 ? 7.838 33.327 -0.412 1.00 39.78 198 ARG A C 1
ATOM 1463 O O . ARG A 1 198 ? 8.878 32.768 -0.075 1.00 39.78 198 ARG A O 1
ATOM 1470 N N . ARG A 1 199 ? 7.790 34.358 -1.255 1.00 40.00 199 ARG A N 1
ATOM 1471 C CA . ARG A 1 199 ? 8.931 35.248 -1.475 1.00 40.00 199 ARG A CA 1
ATOM 1472 C C . ARG A 1 199 ? 9.101 36.090 -0.213 1.00 40.00 199 ARG A C 1
ATOM 1474 O O . ARG A 1 199 ? 8.119 36.670 0.253 1.00 40.00 199 ARG A O 1
ATOM 1481 N N . SER A 1 200 ? 10.322 36.115 0.300 1.00 47.91 200 SER A N 1
ATOM 1482 C CA . SER A 1 200 ? 10.847 37.223 1.097 1.00 47.91 200 SER A CA 1
ATOM 1483 C C . SER A 1 200 ? 11.614 38.143 0.160 1.00 47.91 200 SER A C 1
ATOM 1485 O O . SER A 1 200 ? 12.239 37.595 -0.780 1.00 47.91 200 SER A O 1
#

Mean predicted aligned error: 8.68 Å

Organism: Chaetomium thermophilum (strain DSM 1495 / CBS 144.50 / IMI 039719) (NCBI:txid759272)

pLDDT: mean 86.39, std 21.58, range [32.75, 98.88]

Sequence (200 aa):
MQKGTPQILAFTGTAVHGGGSCQVSITYDNPPTATSKFKVIHSIQGGCPAR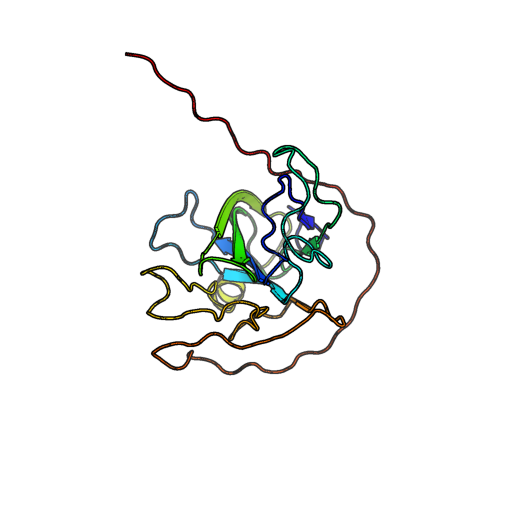NAAGNLGNDPNAINPDEYEFKIPTDLPSGNATLAWTWLNKIGLREFYMQCASIEIEGEGGSQAAFDALPDMFIANIPQGEGCKTEERKDILYPDPGNSVEKVEGPDKDFAPPICSKAPAHQATEAAIASPAVTGTVLAIRGRRAISRRS

Radius of gyration: 16.92 Å; Cα contacts (8 Å, |Δi|>4): 464; chains: 1; bounding box: 40×56×40 Å

Nearest PDB structures (foldseek):
  4mai-assembly1_A  TM=9.178E-01  e=3.064E-13  Aspergillus oryzae
  4mah-assembly1_A  TM=9.246E-01  e=6.431E-13  Aspergillus oryzae
  7p3u-assembly1_A  TM=8.701E-01  e=5.073E-12  Aspergillus fumigatus A1163
  5ufv-assembly5_E  TM=6.405E-01  e=6.499E-03  Thermothelomyces thermophilus ATCC 42464